Protein AF-A0A2C6AXA8-F1 (afdb_monomer_lite)

Sequence (283 aa):
MDEILEIFKNIYEIKGDNLIFEKYKFSKGTYLLVDAKRGNILEEYTVTTDNNVNTEYLKKLDYYSRTINTNKCLDLPFRKILSNSFLCFYSKKKVIKNNLITKKNIETYKKNTILNYNSFDGDFKKTTDKDICKYIENNYSKYTIDEEVIDDIFFWIEDNINPSIFRRPLKYYDAVLKVFFLIDNMENTIEFFKQEYYKYLCWNILDKKKRDYKKLEDAILEYTFYRYLIIELRQGNYYIYVTKNDIITSSKLEKIFGCKYILITRFNAKFNIEIELIKKMDL

Structure (mmCIF, N/CA/C/O backbone):
data_AF-A0A2C6AXA8-F1
#
_entry.id   AF-A0A2C6AXA8-F1
#
loop_
_atom_site.group_PDB
_atom_site.id
_atom_site.type_symbol
_atom_site.label_atom_id
_atom_site.label_alt_id
_atom_site.label_comp_id
_atom_site.label_asym_id
_atom_site.label_entity_id
_atom_site.label_seq_id
_atom_site.pdbx_PDB_ins_code
_atom_site.Cartn_x
_atom_site.Cartn_y
_atom_site.Cartn_z
_atom_site.occupancy
_atom_site.B_iso_or_equiv
_atom_site.auth_seq_id
_atom_site.auth_comp_id
_atom_site.auth_asym_id
_atom_site.auth_atom_id
_atom_site.pdbx_PDB_model_num
ATOM 1 N N . MET A 1 1 ? 21.899 3.173 -14.309 1.00 79.56 1 MET A N 1
ATOM 2 C CA . MET A 1 1 ? 20.596 3.206 -13.617 1.00 79.56 1 MET A CA 1
ATOM 3 C C . MET A 1 1 ? 19.945 4.566 -13.813 1.00 79.56 1 MET A C 1
ATOM 5 O O . MET A 1 1 ? 18.805 4.603 -14.239 1.00 79.56 1 MET A O 1
ATOM 9 N N . ASP A 1 2 ? 20.692 5.652 -13.622 1.00 84.94 2 ASP A N 1
ATOM 10 C CA . ASP A 1 2 ? 20.218 7.043 -13.725 1.00 84.94 2 ASP A CA 1
ATOM 11 C C . ASP A 1 2 ? 19.428 7.349 -15.005 1.00 84.94 2 ASP A C 1
ATOM 13 O O . ASP A 1 2 ? 18.312 7.842 -14.931 1.00 84.94 2 ASP A O 1
ATOM 17 N N . GLU A 1 3 ? 19.928 6.957 -16.181 1.00 88.75 3 GLU A N 1
ATOM 18 C CA . GLU A 1 3 ? 19.198 7.185 -17.439 1.00 88.75 3 GLU A CA 1
ATOM 19 C C . GLU A 1 3 ? 17.859 6.423 -17.521 1.00 88.75 3 GLU A C 1
ATOM 21 O O . GLU A 1 3 ? 16.894 6.912 -18.099 1.00 88.75 3 GLU A O 1
ATOM 26 N N . ILE A 1 4 ? 17.776 5.232 -16.923 1.00 91.31 4 ILE A N 1
ATOM 27 C CA . ILE A 1 4 ? 16.528 4.456 -16.871 1.00 91.31 4 ILE A CA 1
ATOM 28 C C . ILE A 1 4 ? 15.531 5.137 -15.929 1.00 91.31 4 ILE A C 1
ATOM 30 O O . ILE A 1 4 ? 14.341 5.173 -16.233 1.00 91.31 4 ILE A O 1
ATOM 34 N N . LEU A 1 5 ? 16.013 5.696 -14.812 1.00 90.94 5 LEU A N 1
ATOM 35 C CA . LEU A 1 5 ? 15.181 6.477 -13.897 1.00 90.94 5 LEU A CA 1
ATOM 36 C C . LEU A 1 5 ? 14.678 7.763 -14.552 1.00 90.94 5 LEU A C 1
ATOM 38 O O . LEU A 1 5 ? 13.519 8.095 -14.353 1.00 90.94 5 LEU A O 1
ATOM 42 N N . GLU A 1 6 ? 15.484 8.435 -15.376 1.00 91.88 6 GLU A N 1
ATOM 43 C CA . GLU A 1 6 ? 15.048 9.629 -16.113 1.00 91.88 6 GLU A CA 1
ATOM 44 C C . GLU A 1 6 ? 13.949 9.301 -17.136 1.00 91.88 6 GLU A C 1
ATOM 46 O O . GLU A 1 6 ? 12.937 9.992 -17.227 1.00 91.88 6 GLU A O 1
ATOM 51 N N . ILE A 1 7 ? 14.090 8.191 -17.867 1.00 93.31 7 ILE A N 1
ATOM 52 C CA . ILE A 1 7 ? 13.034 7.712 -18.772 1.00 93.31 7 ILE A CA 1
ATOM 53 C C . ILE A 1 7 ? 11.770 7.369 -17.976 1.00 93.31 7 ILE A C 1
ATOM 55 O O . ILE A 1 7 ? 10.673 7.782 -18.351 1.00 93.31 7 ILE A O 1
ATOM 59 N N . PHE A 1 8 ? 11.909 6.657 -16.854 1.00 94.31 8 PHE A N 1
ATOM 60 C CA . PHE A 1 8 ? 10.778 6.345 -15.983 1.00 94.31 8 PHE A CA 1
ATOM 61 C C . PHE A 1 8 ? 10.113 7.606 -15.424 1.00 94.31 8 PHE A C 1
ATOM 63 O O . PHE A 1 8 ? 8.888 7.660 -15.382 1.00 94.31 8 PHE A O 1
ATOM 70 N N . LYS A 1 9 ? 10.891 8.628 -15.051 1.00 93.81 9 LYS A N 1
ATOM 71 C CA . LYS A 1 9 ? 10.395 9.924 -14.580 1.00 93.81 9 LYS A CA 1
ATOM 72 C C . LYS A 1 9 ? 9.471 10.565 -15.605 1.00 93.81 9 LYS A C 1
ATOM 74 O O . LYS A 1 9 ? 8.335 10.866 -15.264 1.00 93.81 9 LYS A O 1
ATOM 79 N N . ASN A 1 10 ? 9.908 10.666 -16.860 1.00 93.94 10 ASN A N 1
ATOM 80 C CA . ASN A 1 10 ? 9.102 11.239 -17.942 1.00 93.94 10 ASN A CA 1
ATOM 81 C C . ASN A 1 10 ? 7.779 10.479 -18.143 1.00 93.94 10 ASN A C 1
ATOM 83 O O . ASN A 1 10 ? 6.730 11.079 -18.365 1.00 93.94 10 ASN A O 1
ATOM 87 N N . ILE A 1 11 ? 7.804 9.147 -18.032 1.00 93.31 11 ILE A N 1
ATOM 88 C CA . ILE A 1 11 ? 6.591 8.321 -18.129 1.00 93.31 11 ILE A CA 1
ATOM 89 C C . ILE A 1 11 ? 5.686 8.548 -16.908 1.00 93.31 11 ILE A C 1
ATOM 91 O O . ILE A 1 11 ? 4.464 8.652 -17.044 1.00 93.31 11 ILE A O 1
ATOM 95 N N . TYR A 1 12 ? 6.273 8.622 -15.714 1.00 92.81 12 TYR A N 1
ATOM 96 C CA . TYR A 1 12 ? 5.563 8.803 -14.452 1.00 92.81 12 TYR A CA 1
ATOM 97 C C . TYR A 1 12 ? 4.951 10.204 -14.319 1.00 92.81 12 TYR A C 1
ATOM 99 O O . TYR A 1 12 ? 3.857 10.325 -13.783 1.00 92.81 12 TYR A O 1
ATOM 107 N N . GLU A 1 13 ? 5.574 11.249 -14.860 1.00 92.44 13 GLU A N 1
ATOM 108 C CA . GLU A 1 13 ? 4.997 12.602 -14.911 1.00 92.44 13 GLU A CA 1
ATOM 109 C C . GLU A 1 13 ? 3.687 12.648 -15.715 1.00 92.44 13 GLU A C 1
ATOM 111 O O . GLU A 1 13 ? 2.786 13.414 -15.382 1.00 92.44 13 GLU A O 1
ATOM 116 N N . ILE A 1 14 ? 3.550 11.792 -16.734 1.00 92.00 14 ILE A N 1
ATOM 117 C CA . ILE A 1 14 ? 2.349 11.712 -17.577 1.00 92.00 14 ILE A CA 1
ATOM 118 C C . ILE A 1 14 ? 1.299 10.772 -16.971 1.00 92.00 14 ILE A C 1
ATOM 120 O O . ILE A 1 14 ? 0.115 11.098 -16.928 1.00 92.00 14 ILE A O 1
ATOM 124 N N . LYS A 1 15 ? 1.713 9.572 -16.544 1.00 90.62 15 LYS A N 1
ATOM 125 C CA . LYS A 1 15 ? 0.789 8.498 -16.133 1.00 90.62 15 LYS A CA 1
ATOM 126 C C . LYS A 1 15 ? 0.546 8.441 -14.621 1.00 90.62 15 LYS A C 1
ATOM 128 O O . LYS A 1 15 ? -0.458 7.880 -14.185 1.00 90.62 15 LYS A O 1
ATOM 133 N N . GLY A 1 16 ? 1.451 8.987 -13.816 1.00 90.38 16 GLY A N 1
ATOM 134 C CA . GLY A 1 16 ? 1.412 8.937 -12.357 1.00 90.38 16 GLY A CA 1
ATOM 135 C C . GLY A 1 16 ? 1.276 7.517 -11.803 1.00 90.38 16 GLY A C 1
ATOM 136 O O . GLY A 1 16 ? 1.747 6.533 -12.382 1.00 90.38 16 GLY A O 1
ATOM 137 N N . ASP A 1 17 ? 0.558 7.403 -10.687 1.00 88.94 17 ASP A N 1
ATOM 138 C CA . ASP A 1 17 ? 0.287 6.125 -10.024 1.00 88.94 17 ASP A CA 1
ATOM 139 C C . ASP A 1 17 ? -0.603 5.173 -10.856 1.00 88.94 17 ASP A C 1
ATOM 141 O O . ASP A 1 17 ? -0.726 3.995 -10.514 1.00 88.94 17 ASP A O 1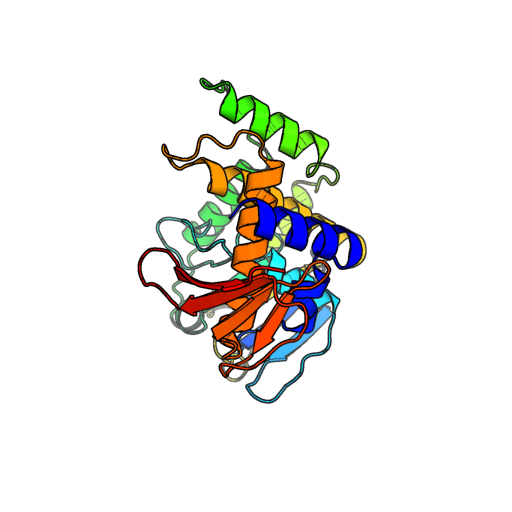
ATOM 145 N N . ASN A 1 18 ? -1.188 5.605 -11.984 1.00 88.25 18 ASN A N 1
ATOM 146 C CA . ASN A 1 18 ? -1.969 4.699 -12.839 1.00 88.25 18 ASN A CA 1
ATOM 147 C C . ASN A 1 18 ? -1.113 3.563 -13.417 1.00 88.25 18 ASN A C 1
ATOM 149 O O . ASN A 1 18 ? -1.615 2.448 -13.557 1.00 88.25 18 ASN A O 1
ATOM 153 N N . LEU A 1 19 ? 0.197 3.787 -13.599 1.00 88.62 19 LEU A N 1
ATOM 154 C CA . LEU A 1 19 ? 1.175 2.733 -13.922 1.00 88.62 19 LEU A CA 1
ATOM 155 C C . LEU A 1 19 ? 1.124 1.546 -12.949 1.00 88.62 19 LEU A C 1
ATOM 157 O O . LEU A 1 19 ? 1.458 0.417 -13.301 1.00 88.62 19 LEU A O 1
ATOM 161 N N . ILE A 1 20 ? 0.724 1.810 -11.708 1.00 87.44 20 ILE A N 1
ATOM 162 C CA . ILE A 1 20 ? 0.603 0.836 -10.629 1.00 87.44 20 ILE A CA 1
ATOM 163 C C . ILE A 1 20 ? -0.833 0.294 -10.579 1.00 87.44 20 ILE A C 1
ATOM 165 O O . ILE A 1 20 ? -1.032 -0.917 -10.445 1.00 87.44 20 ILE A O 1
ATOM 169 N N . PHE A 1 21 ? -1.843 1.164 -10.692 1.00 87.00 21 PHE A N 1
ATOM 170 C CA . PHE A 1 21 ? -3.253 0.804 -10.493 1.00 87.00 21 PHE A CA 1
ATOM 171 C C . PHE A 1 21 ? -3.884 -0.009 -11.629 1.00 87.00 21 PHE A C 1
ATOM 173 O O . PHE A 1 21 ? -4.735 -0.868 -11.359 1.00 87.00 21 PHE A O 1
ATOM 180 N N . GLU A 1 22 ? -3.453 0.194 -12.875 1.00 84.31 22 GLU A N 1
ATOM 181 C CA . GLU A 1 22 ? -3.926 -0.579 -14.036 1.00 84.31 22 GLU A CA 1
ATOM 182 C C . GLU A 1 22 ? -3.694 -2.080 -13.838 1.00 84.31 22 GLU A C 1
ATOM 184 O O . GLU A 1 22 ? -4.554 -2.915 -14.117 1.00 84.31 22 GLU A O 1
ATOM 189 N N . LYS A 1 23 ? -2.539 -2.415 -13.264 1.00 83.06 23 LYS A N 1
ATOM 190 C CA . LYS A 1 23 ? -2.048 -3.782 -13.069 1.00 83.06 23 LYS A CA 1
ATOM 191 C C . LYS A 1 23 ? -2.254 -4.306 -11.646 1.00 83.06 23 LYS A C 1
ATOM 193 O O . LYS A 1 23 ? -1.800 -5.404 -11.302 1.00 83.06 23 LYS A O 1
ATOM 198 N N . TYR A 1 24 ? -2.939 -3.534 -10.807 1.00 84.19 24 TYR A N 1
ATOM 199 C CA . TYR A 1 24 ? -3.108 -3.842 -9.399 1.00 84.19 24 TYR A CA 1
ATOM 200 C C . TYR A 1 24 ? -4.033 -5.035 -9.164 1.00 84.19 24 TYR A C 1
ATOM 202 O O . TYR A 1 24 ? -5.147 -5.094 -9.683 1.00 84.19 24 TYR A O 1
ATOM 210 N N . LYS A 1 25 ? -3.588 -5.955 -8.303 1.00 83.12 25 LYS A N 1
ATOM 211 C CA . LYS A 1 25 ? -4.379 -7.097 -7.838 1.00 83.12 25 LYS A CA 1
ATOM 212 C C . LYS A 1 25 ? -4.529 -7.064 -6.321 1.00 83.12 25 LYS A C 1
ATOM 214 O O . LYS A 1 25 ? -3.549 -6.920 -5.576 1.00 83.12 25 LYS A O 1
ATOM 219 N N . PHE A 1 26 ? -5.767 -7.226 -5.873 1.00 85.12 26 PHE A N 1
ATOM 220 C CA . PHE A 1 26 ? -6.104 -7.344 -4.463 1.00 85.12 26 PHE A CA 1
ATOM 221 C C . PHE A 1 26 ? -5.633 -8.680 -3.885 1.00 85.12 26 PHE A C 1
ATOM 223 O O . PHE A 1 26 ? -5.543 -9.695 -4.576 1.00 85.12 26 PHE A O 1
ATOM 230 N N . SER A 1 27 ? -5.360 -8.686 -2.582 1.00 83.62 27 SER A N 1
ATOM 231 C CA . SER A 1 27 ? -5.251 -9.938 -1.830 1.00 83.62 27 SER A CA 1
ATOM 232 C C . SER A 1 27 ? -6.647 -10.516 -1.612 1.00 83.62 27 SER A C 1
ATOM 234 O O . SER A 1 27 ? -7.569 -9.754 -1.327 1.00 83.62 27 SER A O 1
ATOM 236 N N . LYS A 1 28 ? -6.800 -11.843 -1.650 1.00 85.38 28 LYS A N 1
ATOM 237 C CA . LYS A 1 28 ? -8.068 -12.482 -1.267 1.00 85.38 28 LYS A CA 1
ATOM 238 C C . LYS A 1 28 ? -8.478 -12.086 0.148 1.00 85.38 28 LYS A C 1
ATOM 240 O O . LYS A 1 28 ? -7.626 -12.061 1.039 1.00 85.38 28 LYS A O 1
ATOM 245 N N . GLY A 1 29 ? -9.759 -11.824 0.375 1.00 86.69 29 GLY A N 1
ATOM 246 C CA . GLY A 1 29 ? -10.260 -11.458 1.695 1.00 86.69 29 GLY A CA 1
ATOM 247 C C . GLY A 1 29 ? -11.465 -10.533 1.674 1.00 86.69 29 GLY A C 1
ATOM 248 O O . GLY A 1 29 ? -12.049 -10.269 0.627 1.00 86.69 29 GLY A O 1
ATOM 249 N N . THR A 1 30 ? -11.808 -10.050 2.861 1.00 87.44 30 THR A N 1
ATOM 250 C CA . THR A 1 30 ? -12.915 -9.122 3.097 1.00 87.44 30 THR A CA 1
ATOM 251 C C . THR A 1 30 ? -12.379 -7.704 3.171 1.00 87.44 30 THR A C 1
ATOM 253 O O . THR A 1 30 ? -11.408 -7.453 3.890 1.00 87.44 30 THR A O 1
ATOM 256 N N . TYR A 1 31 ? -13.019 -6.791 2.454 1.00 90.69 31 TYR A N 1
ATOM 257 C CA . TYR A 1 31 ? -12.704 -5.370 2.445 1.00 90.69 31 TYR A CA 1
ATOM 258 C C . TYR A 1 31 ? -13.963 -4.612 2.851 1.00 90.69 31 TYR A C 1
ATOM 260 O O . TYR A 1 31 ? -15.013 -4.809 2.246 1.00 90.69 31 TYR A O 1
ATOM 268 N N . LEU A 1 32 ? -13.862 -3.782 3.882 1.00 91.44 32 LEU A N 1
ATOM 269 C CA . LEU A 1 32 ? -14.956 -2.966 4.395 1.00 91.44 32 LEU A CA 1
ATOM 270 C C . LEU A 1 32 ? -14.626 -1.493 4.183 1.00 91.44 32 LEU A C 1
ATOM 272 O O . LEU A 1 32 ? -13.489 -1.085 4.422 1.00 91.44 32 LEU A O 1
ATOM 276 N N . LEU A 1 33 ? -15.623 -0.711 3.785 1.00 94.62 33 LEU A N 1
ATOM 277 C CA . LEU A 1 33 ? -15.597 0.744 3.875 1.00 94.62 33 LEU A CA 1
ATOM 278 C C . LEU A 1 33 ? -16.525 1.160 5.013 1.00 94.62 33 LEU A C 1
ATOM 280 O O . LEU A 1 33 ? -17.685 0.750 5.043 1.00 94.62 33 LEU A O 1
ATOM 284 N N . VAL A 1 34 ? -16.017 1.948 5.950 1.00 94.88 34 VAL A N 1
ATOM 285 C CA . VAL A 1 34 ? -16.722 2.372 7.163 1.00 94.88 34 VAL A CA 1
ATOM 286 C C . VAL A 1 34 ? -16.721 3.890 7.220 1.00 94.88 34 VAL A C 1
ATOM 288 O O . VAL A 1 34 ? -15.699 4.510 6.949 1.00 94.88 34 VAL A O 1
ATOM 291 N N . ASP A 1 35 ? -17.850 4.492 7.571 1.00 95.31 35 ASP A N 1
ATOM 292 C CA . ASP A 1 35 ? -17.905 5.916 7.901 1.00 95.31 35 ASP A CA 1
ATOM 293 C C . ASP A 1 35 ? -17.114 6.163 9.194 1.00 95.31 35 ASP A C 1
ATOM 295 O O . ASP A 1 35 ? -17.448 5.591 10.233 1.00 95.31 35 ASP A O 1
ATOM 299 N N . ALA A 1 36 ? -16.059 6.982 9.140 1.00 93.50 36 ALA A N 1
ATOM 300 C CA . ALA A 1 36 ? -15.183 7.205 10.288 1.00 93.50 36 ALA A CA 1
ATOM 301 C C . ALA A 1 36 ? -15.902 7.845 11.486 1.00 93.50 36 ALA A C 1
ATOM 303 O O . ALA A 1 36 ? -15.558 7.533 12.618 1.00 93.50 36 ALA A O 1
ATOM 304 N N . LYS A 1 37 ? -16.899 8.707 11.236 1.00 90.00 37 LYS A N 1
ATOM 305 C CA . LYS A 1 37 ? -17.611 9.484 12.266 1.00 90.00 37 LYS A CA 1
ATOM 306 C C . LYS A 1 37 ? -18.820 8.730 12.818 1.00 90.00 37 LYS A C 1
ATOM 308 O O . LYS A 1 37 ? -19.194 8.879 13.973 1.00 90.00 37 LYS A O 1
ATOM 313 N N . ARG A 1 38 ? -19.492 7.943 11.974 1.00 90.19 38 ARG A N 1
ATOM 314 C CA . ARG A 1 38 ? -20.743 7.249 12.334 1.00 90.19 38 ARG A CA 1
ATOM 315 C C . ARG A 1 38 ? -20.554 5.767 12.637 1.00 90.19 38 ARG A C 1
ATOM 317 O O . ARG A 1 38 ? -21.443 5.145 13.214 1.00 90.19 38 ARG A O 1
ATOM 324 N N . GLY A 1 39 ? -19.444 5.174 12.203 1.00 89.06 39 GLY A N 1
ATOM 325 C CA . GLY A 1 39 ? -19.126 3.764 12.419 1.00 89.06 39 GLY A CA 1
ATOM 326 C C . GLY A 1 39 ? -19.979 2.774 11.617 1.00 89.06 39 GLY A C 1
ATOM 327 O O . GLY A 1 39 ? -19.836 1.560 11.781 1.00 89.06 39 GLY A O 1
ATOM 328 N N . ASN A 1 40 ? -20.871 3.233 10.735 1.00 91.25 40 ASN A N 1
ATOM 329 C CA . ASN A 1 40 ? -21.641 2.333 9.883 1.00 91.25 40 ASN A CA 1
ATOM 330 C C . ASN A 1 40 ? -20.783 1.812 8.722 1.00 91.25 40 ASN A C 1
ATOM 332 O O . ASN A 1 40 ? -20.042 2.555 8.079 1.00 91.25 40 ASN A O 1
ATOM 336 N N . ILE A 1 41 ? -20.920 0.519 8.427 1.00 91.62 41 ILE A N 1
ATOM 337 C CA . ILE A 1 41 ? -20.326 -0.088 7.233 1.00 91.62 41 ILE A CA 1
ATOM 338 C C . ILE A 1 41 ? -21.112 0.421 6.024 1.00 91.62 41 ILE A C 1
ATOM 340 O O . ILE A 1 41 ? -22.310 0.166 5.908 1.00 91.62 41 ILE A O 1
ATOM 344 N N . LEU A 1 42 ? -20.431 1.151 5.150 1.00 92.88 42 LEU A N 1
ATOM 345 C CA . LEU A 1 42 ? -20.975 1.703 3.914 1.00 92.88 42 LEU A CA 1
ATOM 346 C C . LEU A 1 42 ? -20.957 0.658 2.800 1.00 92.88 42 LEU A C 1
ATOM 348 O O . LEU A 1 42 ? -21.929 0.513 2.067 1.00 92.88 42 LEU A O 1
ATOM 352 N N . GLU A 1 43 ? -19.856 -0.089 2.694 1.00 91.69 43 GLU A N 1
ATOM 353 C CA . GLU A 1 43 ? -19.653 -1.071 1.630 1.00 91.69 43 GLU A CA 1
ATOM 354 C C . GLU A 1 43 ? -18.863 -2.285 2.127 1.00 91.69 43 GLU A C 1
ATOM 356 O O . GLU A 1 43 ? -18.023 -2.188 3.026 1.00 91.69 43 GLU A O 1
ATOM 361 N N . GLU A 1 44 ? -19.110 -3.436 1.503 1.00 88.31 44 GLU A N 1
ATOM 362 C CA . GLU A 1 44 ? -18.430 -4.696 1.791 1.00 88.31 44 GLU A CA 1
ATOM 363 C C . GLU A 1 44 ? -18.104 -5.440 0.495 1.00 88.31 44 GLU A C 1
ATOM 365 O O . GLU A 1 44 ? -18.977 -5.715 -0.327 1.00 88.31 44 GLU A O 1
ATOM 370 N N . TYR A 1 45 ? -16.835 -5.817 0.345 1.00 86.81 45 TYR A N 1
ATOM 371 C CA . TYR A 1 45 ? -16.332 -6.575 -0.792 1.00 86.81 45 TYR A CA 1
ATOM 372 C C . TYR A 1 45 ? -15.692 -7.875 -0.329 1.00 86.81 45 TYR A C 1
ATOM 374 O O . TYR A 1 45 ? -14.853 -7.896 0.575 1.00 86.81 45 TYR A O 1
ATOM 382 N N . THR A 1 46 ? -16.027 -8.959 -1.023 1.00 84.88 46 THR A N 1
ATOM 383 C CA . THR A 1 46 ? -15.307 -10.230 -0.917 1.00 84.88 46 THR A CA 1
ATOM 384 C C . THR A 1 46 ? -14.462 -10.425 -2.171 1.00 84.88 46 THR A C 1
ATOM 386 O O . THR A 1 46 ? -14.976 -10.647 -3.270 1.00 84.88 46 THR A O 1
ATOM 389 N N . VAL A 1 47 ? -13.143 -10.322 -2.010 1.00 83.88 47 VAL A N 1
ATOM 390 C CA . VAL A 1 47 ? -12.172 -10.571 -3.078 1.00 83.88 47 VAL A CA 1
ATOM 391 C C . VAL A 1 47 ? -11.822 -12.056 -3.085 1.00 83.88 47 VAL A C 1
ATOM 393 O O . VAL A 1 47 ? -11.177 -12.556 -2.158 1.00 83.88 47 VAL A O 1
ATOM 396 N N . THR A 1 48 ? -12.193 -12.740 -4.163 1.00 80.81 48 THR A N 1
ATOM 397 C CA . THR A 1 48 ? -11.818 -14.130 -4.462 1.00 80.81 48 THR A CA 1
ATOM 398 C C . THR A 1 48 ? -10.735 -14.168 -5.550 1.00 80.81 48 THR A C 1
ATOM 400 O O . THR A 1 48 ? -10.254 -13.130 -5.998 1.00 80.81 48 THR A O 1
ATOM 403 N N . THR A 1 49 ? -10.301 -15.362 -5.970 1.00 65.19 49 THR A N 1
ATOM 404 C CA . THR A 1 49 ? -9.368 -15.545 -7.108 1.00 65.19 49 THR A CA 1
ATOM 405 C C . THR A 1 49 ? -9.899 -14.976 -8.419 1.00 65.19 49 THR A C 1
ATOM 407 O O . THR A 1 49 ? -9.103 -14.558 -9.254 1.00 65.19 49 THR A O 1
ATOM 410 N N . ASP A 1 50 ? -11.221 -14.979 -8.569 1.00 59.06 50 ASP A N 1
ATOM 411 C CA . ASP A 1 50 ? -11.913 -14.814 -9.848 1.00 59.06 50 ASP A CA 1
ATOM 412 C C . ASP A 1 50 ? -12.606 -13.444 -9.952 1.00 59.06 50 ASP A C 1
ATOM 414 O O . ASP A 1 50 ? -13.037 -13.032 -11.027 1.00 59.06 50 ASP A O 1
ATOM 418 N N . ASN A 1 51 ? -12.674 -12.702 -8.840 1.00 58.16 51 ASN A N 1
ATOM 419 C CA . ASN A 1 51 ? -13.327 -11.401 -8.783 1.00 58.16 51 ASN A CA 1
ATOM 420 C C . ASN A 1 51 ? -12.377 -10.272 -9.199 1.00 58.16 51 ASN A C 1
ATOM 422 O O . ASN A 1 51 ? -11.503 -9.848 -8.438 1.00 58.16 51 ASN A O 1
ATOM 426 N N . ASN A 1 52 ? -12.642 -9.696 -10.371 1.00 59.12 52 ASN A N 1
ATOM 427 C CA . ASN A 1 52 ? -12.212 -8.343 -10.708 1.00 59.12 52 ASN A CA 1
ATOM 428 C C . ASN A 1 52 ? -13.068 -7.344 -9.919 1.00 59.12 52 ASN A C 1
ATOM 430 O O . ASN A 1 52 ? -14.051 -6.814 -10.431 1.00 59.12 52 ASN A O 1
ATOM 434 N N . VAL A 1 53 ? -12.710 -7.087 -8.659 1.00 65.94 53 VAL A N 1
ATOM 435 C CA . VAL A 1 53 ? -13.259 -5.934 -7.935 1.00 65.94 53 VAL A CA 1
ATOM 436 C C . VAL A 1 53 ? -12.755 -4.677 -8.644 1.00 65.94 53 VAL A C 1
ATOM 438 O O . VAL A 1 53 ? -11.598 -4.285 -8.497 1.00 65.94 53 VAL A O 1
ATOM 441 N N . ASN A 1 54 ? -13.599 -4.100 -9.499 1.00 62.69 54 ASN A N 1
ATOM 442 C CA . ASN A 1 54 ? -13.262 -2.934 -10.307 1.00 62.69 54 ASN A CA 1
ATOM 443 C C . ASN A 1 54 ? -13.726 -1.640 -9.634 1.00 62.69 54 ASN A C 1
ATOM 445 O O . ASN A 1 54 ? -14.525 -0.887 -10.182 1.00 62.69 54 ASN A O 1
ATOM 449 N N . THR A 1 55 ? -13.241 -1.401 -8.421 1.00 77.62 55 THR A N 1
ATOM 450 C CA . THR A 1 55 ? -13.431 -0.133 -7.719 1.00 77.62 55 THR A CA 1
ATOM 451 C C . THR A 1 55 ? -12.094 0.593 -7.676 1.00 77.62 55 THR A C 1
ATOM 453 O O . THR A 1 55 ? -11.173 0.230 -6.941 1.00 77.62 55 THR A O 1
ATOM 456 N N . GLU A 1 56 ? -11.957 1.604 -8.536 1.00 86.88 56 GLU A N 1
ATOM 457 C CA . GLU A 1 56 ? -10.718 2.370 -8.701 1.00 86.88 56 GLU A CA 1
ATOM 458 C C . GLU A 1 56 ? -10.249 2.977 -7.372 1.00 86.88 56 GLU A C 1
ATOM 460 O O . GLU A 1 56 ? -9.079 2.845 -7.010 1.00 86.88 56 GLU A O 1
ATOM 465 N N . TYR A 1 57 ? -11.168 3.561 -6.596 1.00 90.62 57 TYR A N 1
ATOM 466 C CA . TYR A 1 57 ? -10.845 4.105 -5.277 1.00 90.62 57 TYR A CA 1
ATOM 467 C C . TYR A 1 57 ? -10.322 3.017 -4.330 1.00 90.62 57 TYR A C 1
ATOM 469 O O . TYR A 1 57 ? -9.319 3.232 -3.659 1.00 90.62 57 TYR A O 1
ATOM 477 N N . LEU A 1 58 ? -10.913 1.816 -4.322 1.00 90.88 58 LEU A N 1
ATOM 478 C CA . LEU A 1 58 ? -10.487 0.731 -3.436 1.00 90.88 58 LEU A CA 1
ATOM 479 C C . LEU A 1 58 ? -9.055 0.280 -3.749 1.00 90.88 58 LEU A C 1
ATOM 481 O O . LEU A 1 58 ? -8.308 -0.055 -2.832 1.00 90.88 58 LEU A O 1
ATOM 485 N N . LYS A 1 59 ? -8.641 0.308 -5.027 1.00 90.38 59 LYS A N 1
ATOM 486 C CA . LYS A 1 59 ? -7.246 0.035 -5.418 1.00 90.38 59 LYS A CA 1
ATOM 487 C C . LYS A 1 59 ? -6.299 1.069 -4.815 1.00 90.38 59 LYS A C 1
ATOM 489 O O . LYS A 1 59 ? -5.251 0.687 -4.296 1.00 90.38 59 LYS A O 1
ATOM 494 N N . LYS A 1 60 ? -6.680 2.351 -4.854 1.00 92.56 60 LYS A N 1
ATOM 495 C CA . LYS A 1 60 ? -5.909 3.459 -4.268 1.00 92.56 60 LYS A CA 1
ATOM 496 C C . LYS A 1 60 ? -5.798 3.295 -2.750 1.00 92.56 60 LYS A C 1
ATOM 498 O O . LYS A 1 60 ? -4.682 3.227 -2.236 1.00 92.56 60 LYS A O 1
ATOM 503 N N . LEU A 1 61 ? -6.926 3.113 -2.056 1.00 93.25 61 LEU A N 1
ATOM 504 C CA . LEU A 1 61 ? -6.962 2.884 -0.605 1.00 93.25 61 LEU A CA 1
ATOM 505 C C . LEU A 1 61 ? -6.105 1.673 -0.204 1.00 93.25 61 LEU A C 1
ATOM 507 O O . LEU A 1 61 ? -5.272 1.763 0.696 1.00 93.25 61 LEU A O 1
ATOM 511 N N . ASP A 1 62 ? -6.252 0.544 -0.905 1.00 91.06 62 ASP A N 1
ATOM 512 C CA . ASP A 1 62 ? -5.502 -0.676 -0.599 1.00 91.06 62 ASP A CA 1
ATOM 513 C C . ASP A 1 62 ? -4.006 -0.571 -0.904 1.00 91.06 62 ASP A C 1
ATOM 515 O O . ASP A 1 62 ? -3.199 -1.253 -0.272 1.00 91.06 62 ASP A O 1
ATOM 519 N N . TYR A 1 63 ? -3.620 0.220 -1.904 1.00 88.94 63 TYR A N 1
ATOM 520 C CA . TYR A 1 63 ? -2.218 0.411 -2.252 1.00 88.94 63 TYR A CA 1
ATOM 521 C C . TYR A 1 63 ? -1.512 1.297 -1.225 1.00 88.94 63 TYR A C 1
ATOM 523 O O . TYR A 1 63 ? -0.448 0.911 -0.731 1.00 88.94 63 TYR A O 1
ATOM 531 N N . TYR A 1 64 ? -2.111 2.442 -0.890 1.00 89.50 64 TYR A N 1
ATOM 532 C CA . TYR A 1 64 ? -1.525 3.424 0.022 1.00 89.50 64 TYR A CA 1
ATOM 533 C C . TYR A 1 64 ? -1.545 2.963 1.490 1.00 89.50 64 TYR A C 1
ATOM 535 O O . TYR A 1 64 ? -0.663 3.342 2.256 1.00 89.50 64 TYR A O 1
ATOM 543 N N . SER A 1 65 ? -2.466 2.072 1.880 1.00 88.25 65 SER A N 1
ATOM 544 C CA . SER A 1 65 ? -2.535 1.512 3.243 1.00 88.25 65 SER A CA 1
ATOM 545 C C . SER A 1 65 ? -1.517 0.407 3.556 1.00 88.25 65 SER A C 1
ATOM 547 O O . SER A 1 65 ? -1.440 -0.095 4.686 1.00 88.25 65 SER A O 1
ATOM 549 N N . ARG A 1 66 ? -0.764 -0.058 2.551 1.00 80.06 66 ARG A N 1
ATOM 550 C CA . ARG A 1 66 ? 0.172 -1.175 2.718 1.00 80.06 66 ARG A CA 1
ATOM 551 C C . ARG A 1 66 ? 1.445 -0.719 3.410 1.00 80.06 66 ARG A C 1
ATOM 553 O O . ARG A 1 66 ? 2.118 0.206 2.962 1.00 80.06 66 ARG A O 1
ATOM 560 N N . THR A 1 67 ? 1.874 -1.500 4.401 1.00 70.06 67 THR A N 1
ATOM 561 C CA . THR A 1 67 ? 3.231 -1.396 4.943 1.00 70.06 67 THR A CA 1
ATOM 562 C C . THR A 1 67 ? 4.264 -1.541 3.833 1.00 70.06 67 THR A C 1
ATOM 564 O O . THR A 1 67 ? 4.231 -2.498 3.050 1.00 70.06 67 THR A O 1
ATOM 567 N N . ILE A 1 68 ? 5.221 -0.624 3.810 1.00 67.06 68 ILE A N 1
ATOM 568 C CA . ILE A 1 68 ? 6.400 -0.718 2.959 1.00 67.06 68 ILE A CA 1
ATOM 569 C C . ILE A 1 68 ? 7.229 -1.926 3.414 1.00 67.06 68 ILE A C 1
ATOM 571 O O . ILE A 1 68 ? 7.344 -2.205 4.607 1.00 67.06 68 ILE A O 1
ATOM 575 N N . ASN A 1 69 ? 7.819 -2.663 2.467 1.00 55.69 69 ASN A N 1
ATOM 576 C CA . ASN A 1 69 ? 8.587 -3.884 2.756 1.00 55.69 69 ASN A CA 1
ATOM 577 C C . ASN A 1 69 ? 9.808 -3.653 3.676 1.00 55.69 69 ASN A C 1
ATOM 579 O O . ASN A 1 69 ? 10.443 -4.610 4.120 1.00 55.69 69 ASN A O 1
ATOM 583 N N . THR A 1 70 ? 10.166 -2.402 3.959 1.00 47.72 70 THR A N 1
ATOM 584 C CA . THR A 1 70 ? 11.204 -2.030 4.915 1.00 47.72 70 THR A CA 1
ATOM 585 C C . THR A 1 70 ? 10.558 -1.695 6.256 1.00 47.72 70 THR A C 1
ATOM 587 O O . THR A 1 70 ? 10.112 -0.584 6.471 1.00 47.72 70 THR A O 1
ATOM 590 N N . ASN A 1 71 ? 10.524 -2.684 7.151 1.00 46.56 71 ASN A N 1
ATOM 591 C CA . ASN A 1 71 ? 10.446 -2.519 8.604 1.00 46.56 71 ASN A CA 1
ATOM 592 C C . ASN A 1 71 ? 9.406 -1.521 9.164 1.00 46.56 71 ASN A C 1
ATOM 594 O O . ASN A 1 71 ? 9.753 -0.429 9.592 1.00 46.56 71 ASN A O 1
ATOM 598 N N . LYS A 1 72 ? 8.203 -2.050 9.429 1.00 55.47 72 LYS A N 1
ATOM 599 C CA . LYS A 1 72 ? 7.603 -2.265 10.770 1.0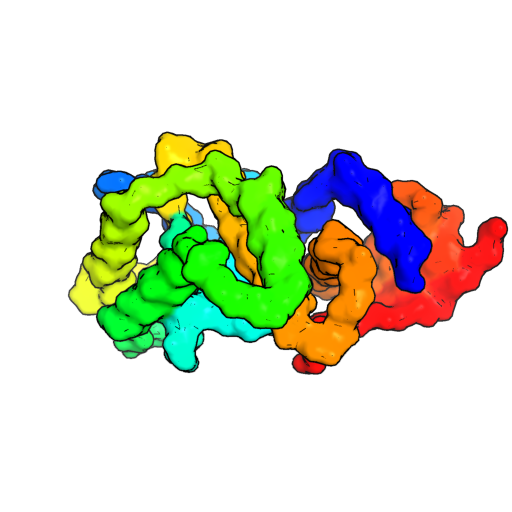0 55.47 72 LYS A CA 1
ATOM 600 C C . LYS A 1 72 ? 6.110 -1.932 10.718 1.00 55.47 72 LYS A C 1
ATOM 602 O O . LYS A 1 72 ? 5.728 -0.783 10.537 1.00 55.47 72 LYS A O 1
ATOM 607 N N . CYS A 1 73 ? 5.279 -2.955 10.913 1.00 58.34 73 CYS A N 1
ATOM 608 C CA . CYS A 1 73 ? 3.889 -2.777 11.327 1.00 58.34 73 CYS A CA 1
ATOM 609 C C . CYS A 1 73 ? 3.832 -1.763 12.469 1.00 58.34 73 CYS A C 1
ATOM 611 O O . CYS A 1 73 ? 4.679 -1.818 13.360 1.00 58.34 73 CYS A O 1
ATOM 613 N N . LEU A 1 74 ? 2.856 -0.865 12.467 1.00 70.81 74 LEU A N 1
ATOM 614 C CA . LEU A 1 74 ? 2.774 0.152 13.513 1.00 70.81 74 LEU A CA 1
ATOM 615 C C . LEU A 1 74 ? 2.426 -0.449 14.890 1.00 70.81 74 LEU A C 1
ATOM 617 O O . LEU A 1 74 ? 2.592 0.213 15.902 1.00 70.81 74 LEU A O 1
ATOM 621 N N . ASP A 1 75 ? 2.059 -1.729 14.978 1.00 73.00 75 ASP A N 1
ATOM 622 C CA . ASP A 1 75 ? 1.835 -2.458 16.233 1.00 73.00 75 ASP A CA 1
ATOM 623 C C . ASP A 1 75 ? 3.062 -3.271 16.708 1.00 73.00 75 ASP A C 1
ATOM 625 O O . ASP A 1 75 ? 2.955 -4.409 17.173 1.00 73.00 75 ASP A O 1
ATOM 629 N N . LEU A 1 76 ? 4.278 -2.740 16.571 1.00 69.81 76 LEU A N 1
ATOM 630 C CA . LEU A 1 76 ? 5.467 -3.445 17.056 1.00 69.81 76 LEU A CA 1
ATOM 631 C C . LEU A 1 76 ? 5.478 -3.674 18.577 1.00 69.81 76 LEU A C 1
ATOM 633 O O . LEU A 1 76 ? 5.038 -2.815 19.331 1.00 69.81 76 LEU A O 1
ATOM 637 N N . PRO A 1 77 ? 6.097 -4.775 19.048 1.00 74.75 77 PRO A N 1
ATOM 638 C CA . PRO A 1 77 ? 6.766 -5.830 18.275 1.00 74.75 77 PRO A CA 1
ATOM 639 C C . PRO A 1 77 ? 5.807 -6.908 17.734 1.00 74.75 77 PRO A C 1
ATOM 641 O O . PRO A 1 77 ? 6.263 -7.894 17.157 1.00 74.75 77 PRO A O 1
ATOM 644 N N . PHE A 1 78 ? 4.496 -6.741 17.911 1.00 78.38 78 PHE A N 1
ATOM 645 C CA . PHE A 1 78 ? 3.498 -7.799 17.761 1.00 78.38 78 PHE A CA 1
ATOM 646 C C . PHE A 1 78 ? 3.204 -8.192 16.308 1.00 78.38 78 PHE A C 1
ATOM 648 O O . PHE A 1 78 ? 2.993 -9.382 16.040 1.00 78.38 78 PHE A O 1
ATOM 655 N N . ARG A 1 79 ? 3.240 -7.226 15.376 1.00 81.31 79 ARG A N 1
ATOM 656 C CA . ARG A 1 79 ? 3.099 -7.436 13.918 1.00 81.31 79 ARG A CA 1
ATOM 657 C C . ARG A 1 79 ? 1.805 -8.169 13.537 1.00 81.31 79 ARG A C 1
ATOM 659 O O . ARG A 1 79 ? 1.808 -9.094 12.718 1.00 81.31 79 ARG A O 1
ATOM 666 N N . LYS A 1 80 ? 0.706 -7.807 14.192 1.00 85.62 80 LYS A N 1
ATOM 667 C CA . LYS A 1 80 ? -0.649 -8.341 13.998 1.00 85.62 80 LYS A CA 1
ATOM 668 C C . LYS A 1 80 ? -1.495 -7.418 13.128 1.00 85.62 80 LYS A C 1
ATOM 670 O O . LYS A 1 80 ? -2.304 -7.930 12.352 1.00 85.62 80 LYS A O 1
ATOM 675 N N . ILE A 1 81 ? -1.277 -6.109 13.221 1.00 87.44 81 ILE A N 1
ATOM 676 C CA . ILE A 1 81 ? -1.933 -5.071 12.421 1.00 87.44 81 ILE A CA 1
ATOM 677 C C . ILE A 1 81 ? -0.964 -4.626 11.323 1.00 87.44 81 ILE A C 1
ATOM 679 O O . ILE A 1 81 ? 0.100 -4.079 11.580 1.00 87.44 81 ILE A O 1
ATOM 683 N N . LEU A 1 82 ? -1.303 -4.921 10.073 1.00 85.00 82 LEU A N 1
ATOM 684 C CA . LEU A 1 82 ? -0.422 -4.824 8.906 1.00 85.00 82 LEU A CA 1
ATOM 685 C C . LEU A 1 82 ? -0.654 -3.544 8.082 1.00 85.00 82 LEU A C 1
ATOM 687 O O . LEU A 1 82 ? -0.319 -3.511 6.897 1.00 85.00 82 LEU A O 1
ATOM 691 N N . SER A 1 83 ? -1.229 -2.519 8.707 1.00 83.81 83 SER A N 1
ATOM 692 C CA . SER A 1 83 ? -1.467 -1.193 8.129 1.00 83.81 83 SER A CA 1
ATOM 693 C C . SER A 1 83 ? -0.382 -0.197 8.539 1.00 83.81 83 SER A C 1
ATOM 695 O O . SER A 1 83 ? 0.235 -0.339 9.599 1.00 83.81 83 SER A O 1
ATOM 697 N N . ASN A 1 84 ? -0.174 0.826 7.711 1.00 78.12 84 ASN A N 1
ATOM 698 C CA . ASN A 1 84 ? 0.683 1.986 7.997 1.00 78.12 84 ASN A CA 1
ATOM 699 C C . ASN A 1 84 ? -0.096 3.307 8.176 1.00 78.12 84 ASN A C 1
ATOM 701 O O . ASN A 1 84 ? 0.538 4.342 8.333 1.00 78.12 84 ASN A O 1
ATOM 705 N N . SER A 1 85 ? -1.429 3.283 8.127 1.00 84.06 85 SER A N 1
ATOM 706 C CA . SER A 1 85 ? -2.296 4.462 8.236 1.00 84.06 85 SER A CA 1
ATOM 707 C C . SER A 1 85 ? -3.470 4.147 9.151 1.00 84.06 85 SER A C 1
ATOM 709 O O . SER A 1 85 ? -4.099 3.104 8.974 1.00 84.06 85 SER A O 1
ATOM 711 N N . PHE A 1 86 ? -3.806 5.053 10.074 1.00 85.44 86 PHE A N 1
ATOM 712 C CA . PHE A 1 86 ? -4.921 4.876 11.013 1.00 85.44 86 PHE A CA 1
ATOM 713 C C . PHE A 1 86 ? -6.263 4.739 10.294 1.00 85.44 86 PHE A C 1
ATOM 715 O O . PHE A 1 86 ? -7.143 4.046 10.790 1.00 85.44 86 PHE A O 1
ATOM 722 N N . LEU A 1 87 ? -6.382 5.288 9.081 1.00 90.81 87 LEU A N 1
ATOM 723 C CA . LEU A 1 87 ? -7.557 5.117 8.227 1.00 90.81 87 LEU A CA 1
ATOM 724 C C . LEU A 1 87 ? -7.731 3.696 7.702 1.00 90.81 87 LEU A C 1
ATOM 726 O O . LEU A 1 87 ? -8.730 3.404 7.049 1.00 90.81 87 LEU A O 1
ATOM 730 N N . CYS A 1 88 ? -6.784 2.796 7.956 1.00 92.44 88 CYS A N 1
ATOM 731 C CA . CYS A 1 88 ? -6.921 1.403 7.595 1.00 92.44 88 CYS A CA 1
ATOM 732 C C . CYS A 1 88 ? -6.606 0.475 8.758 1.00 92.44 88 CYS A C 1
ATOM 734 O O . CYS A 1 88 ? -5.529 0.513 9.345 1.00 92.44 88 CYS A O 1
ATOM 736 N N . PHE A 1 89 ? -7.481 -0.493 8.988 1.00 91.88 89 PHE A N 1
ATOM 737 C CA . PHE A 1 89 ? -7.142 -1.689 9.739 1.00 91.88 89 PHE A CA 1
ATOM 738 C C . PHE A 1 89 ? -6.931 -2.861 8.776 1.00 91.88 89 PHE A C 1
ATOM 740 O O . PHE A 1 89 ? -7.798 -3.169 7.967 1.00 91.88 89 PHE A O 1
ATOM 747 N N . TYR A 1 90 ? -5.804 -3.563 8.884 1.00 90.50 90 TYR A N 1
ATOM 748 C CA . TYR A 1 90 ? -5.513 -4.759 8.096 1.00 90.50 90 TYR A CA 1
ATOM 749 C C . TYR A 1 90 ? -4.959 -5.852 9.005 1.00 90.50 90 TYR A C 1
ATOM 751 O O . TYR A 1 90 ? -3.926 -5.680 9.648 1.00 90.50 90 TYR A O 1
ATOM 759 N N . SER A 1 91 ? -5.590 -7.027 9.015 1.00 88.94 91 SER A N 1
ATOM 760 C CA . SER A 1 91 ? -4.996 -8.217 9.623 1.00 88.94 91 SER A CA 1
ATOM 761 C C . SER A 1 91 ? -5.306 -9.502 8.855 1.00 88.94 91 SER A C 1
ATOM 763 O O . SER A 1 91 ? -6.227 -9.592 8.042 1.00 88.94 91 SER A O 1
ATOM 765 N N . LYS A 1 92 ? -4.502 -10.540 9.105 1.00 87.12 92 LYS A N 1
ATOM 766 C CA . LYS A 1 92 ? -4.724 -11.878 8.543 1.00 87.12 92 LYS A CA 1
ATOM 767 C C . LYS A 1 92 ? -5.855 -12.565 9.304 1.00 87.12 92 LYS A C 1
ATOM 769 O O . LYS A 1 92 ? -5.867 -12.555 10.531 1.00 87.12 92 LYS A O 1
ATOM 774 N N . LYS A 1 93 ? -6.716 -13.302 8.599 1.00 81.19 93 LYS A N 1
ATOM 775 C CA . LYS A 1 93 ? -7.833 -14.070 9.182 1.00 81.19 93 LYS A CA 1
ATOM 776 C C . LYS A 1 93 ? -7.415 -14.925 10.379 1.00 81.19 93 LYS A C 1
ATOM 778 O O . LYS A 1 93 ? -8.126 -14.959 11.371 1.00 81.19 93 LYS A O 1
ATOM 783 N N . LYS A 1 94 ? -6.258 -15.596 10.312 1.00 82.12 94 LYS A N 1
ATOM 784 C CA . LYS A 1 94 ? -5.748 -16.443 11.410 1.00 82.12 94 LYS A CA 1
ATOM 785 C C . LYS A 1 94 ? -5.452 -15.668 12.698 1.00 82.12 94 LYS A C 1
ATOM 787 O O . LYS A 1 94 ? -5.551 -16.227 13.778 1.00 82.12 94 LYS A O 1
ATOM 792 N N . VAL A 1 95 ? -5.054 -14.403 12.574 1.00 86.19 95 VAL A N 1
ATOM 793 C CA . VAL A 1 95 ? -4.748 -13.529 13.711 1.00 86.19 95 VAL A CA 1
ATOM 794 C C . VAL A 1 95 ? -6.047 -13.117 14.394 1.00 86.19 95 VAL A C 1
ATOM 796 O O . VAL A 1 95 ? -6.148 -13.232 15.610 1.00 86.19 95 VAL A O 1
ATOM 799 N N . ILE A 1 96 ? -7.046 -12.739 13.594 1.00 81.50 96 ILE A N 1
ATOM 800 C CA . ILE A 1 96 ? -8.383 -12.385 14.074 1.00 81.50 96 ILE A CA 1
ATOM 801 C C . ILE A 1 96 ? -9.046 -13.613 14.700 1.00 81.50 96 ILE A C 1
ATOM 803 O O . ILE A 1 96 ? -9.342 -13.596 15.881 1.00 81.50 96 ILE A O 1
ATOM 807 N N . LYS A 1 97 ? -9.184 -14.725 13.964 1.00 78.12 97 LYS A N 1
ATOM 808 C CA . LYS A 1 97 ? -9.842 -15.960 14.439 1.00 78.12 97 LYS A CA 1
ATOM 809 C C . LYS A 1 97 ? -9.306 -16.488 15.767 1.00 78.12 97 LYS A C 1
ATOM 811 O O . LYS A 1 97 ? -10.079 -16.999 16.565 1.00 78.12 97 LYS A O 1
ATOM 816 N N . ASN A 1 98 ? -7.999 -16.379 15.985 1.00 80.31 98 ASN A N 1
ATOM 817 C CA . ASN A 1 98 ? -7.351 -16.882 17.193 1.00 80.31 98 ASN A CA 1
ATOM 818 C C . ASN A 1 98 ? -7.327 -15.837 18.324 1.00 80.31 98 ASN A C 1
ATOM 820 O O . ASN A 1 98 ? -6.577 -16.010 19.279 1.00 80.31 98 ASN A O 1
ATOM 824 N N . ASN A 1 99 ? -8.091 -14.746 18.193 1.00 79.31 99 ASN A N 1
ATOM 825 C CA . ASN A 1 99 ? -8.173 -13.641 19.146 1.00 79.31 99 ASN A CA 1
ATOM 826 C C . ASN A 1 99 ? -6.794 -13.093 19.560 1.00 79.31 99 ASN A C 1
ATOM 828 O O . ASN A 1 99 ? -6.519 -12.832 20.727 1.00 79.31 99 ASN A O 1
ATOM 832 N N . LEU A 1 100 ? -5.883 -12.967 18.588 1.00 85.44 100 LEU A N 1
ATOM 833 C CA . LEU A 1 100 ? -4.505 -12.529 18.838 1.00 85.44 100 LEU A CA 1
ATOM 834 C C . LEU A 1 100 ? -4.343 -11.005 18.776 1.00 85.44 100 LEU A C 1
ATOM 836 O O . LEU A 1 100 ? -3.214 -10.521 18.855 1.00 85.44 100 LEU A O 1
ATOM 840 N N . ILE A 1 101 ? -5.439 -10.271 18.576 1.00 86.69 101 ILE A N 1
ATOM 841 C CA . ILE A 1 101 ? -5.478 -8.808 18.584 1.00 86.69 101 ILE A CA 1
ATOM 842 C C . ILE A 1 101 ? -6.011 -8.380 19.942 1.00 86.69 101 ILE A C 1
ATOM 844 O O . ILE A 1 101 ? -7.201 -8.453 20.219 1.00 86.69 101 ILE A O 1
ATOM 848 N N . THR A 1 102 ? -5.091 -7.978 20.803 1.00 86.50 102 THR A N 1
ATOM 849 C CA . THR A 1 102 ? -5.365 -7.487 22.152 1.00 86.50 102 THR A CA 1
ATOM 850 C C . THR A 1 102 ? -5.533 -5.972 22.148 1.00 86.50 102 THR A C 1
ATOM 852 O O . THR A 1 102 ? -5.014 -5.289 21.261 1.00 86.50 102 THR A O 1
ATOM 855 N N . LYS A 1 103 ? -6.155 -5.427 23.200 1.00 86.12 103 LYS A N 1
ATOM 856 C CA . LYS A 1 103 ? -6.227 -3.976 23.428 1.00 86.12 103 LYS A CA 1
ATOM 857 C C . LYS A 1 103 ? -4.850 -3.304 23.336 1.00 86.12 103 LYS A C 1
ATOM 859 O O . LYS A 1 103 ? -4.682 -2.326 22.623 1.00 86.12 103 LYS A O 1
ATOM 864 N N . LYS A 1 104 ? -3.819 -3.926 23.920 1.00 87.19 104 LYS A N 1
ATOM 865 C CA . LYS A 1 104 ? -2.429 -3.447 23.844 1.00 87.19 104 LYS A CA 1
ATOM 866 C C . LYS A 1 104 ? -1.908 -3.332 22.405 1.00 87.19 104 LYS A C 1
ATOM 868 O O . LYS A 1 104 ? -1.099 -2.450 22.121 1.00 87.19 104 LYS A O 1
ATOM 873 N N . ASN A 1 105 ? -2.335 -4.213 21.493 1.00 88.88 105 ASN A N 1
ATOM 874 C CA . ASN A 1 105 ? -1.972 -4.105 20.076 1.00 88.88 105 ASN A CA 1
ATOM 875 C C . ASN A 1 105 ? -2.581 -2.850 19.450 1.00 88.88 105 ASN A C 1
ATOM 877 O O . ASN A 1 105 ? -1.874 -2.133 18.748 1.00 88.88 105 ASN A O 1
ATOM 881 N N . ILE A 1 106 ? -3.855 -2.583 19.739 1.00 88.62 106 ILE A N 1
ATOM 882 C CA . ILE A 1 106 ? -4.607 -1.442 19.210 1.00 88.62 106 ILE A CA 1
ATOM 883 C C . ILE A 1 106 ? -4.081 -0.125 19.801 1.00 88.62 106 ILE A C 1
ATOM 885 O O . ILE A 1 106 ? -3.782 0.795 19.048 1.00 88.62 106 ILE A O 1
ATOM 889 N N . GLU A 1 107 ? -3.828 -0.061 21.109 1.00 87.88 107 GLU A N 1
ATOM 890 C CA . GLU A 1 107 ? -3.218 1.104 21.771 1.00 87.88 107 GLU A CA 1
ATOM 891 C C . GLU A 1 107 ? -1.822 1.419 21.212 1.00 87.88 107 GLU A C 1
ATOM 893 O O . GLU A 1 107 ? -1.490 2.574 20.938 1.00 87.88 107 GLU A O 1
ATOM 898 N N . THR A 1 108 ? -0.996 0.387 20.993 1.00 86.12 108 THR A N 1
ATOM 899 C CA . THR A 1 108 ? 0.334 0.558 20.383 1.00 86.12 108 THR A CA 1
ATOM 900 C C . THR A 1 108 ? 0.214 1.049 18.942 1.00 86.12 108 THR A C 1
ATOM 902 O O . THR A 1 108 ? 0.966 1.930 18.525 1.00 86.12 108 THR A O 1
ATOM 905 N N . TYR A 1 109 ? -0.747 0.500 18.195 1.00 87.12 109 TYR A N 1
ATOM 906 C CA . TYR A 1 109 ? -1.048 0.908 16.830 1.00 87.12 109 TYR A CA 1
ATOM 907 C C . TYR A 1 109 ? -1.472 2.381 16.762 1.00 87.12 109 TYR A C 1
ATOM 909 O O . TYR A 1 109 ? -0.890 3.140 15.986 1.00 87.12 109 TYR A O 1
ATOM 917 N N . LYS A 1 110 ? -2.390 2.811 17.637 1.00 87.12 110 LYS A N 1
ATOM 918 C CA . LYS A 1 110 ? -2.830 4.205 17.789 1.00 87.12 110 LYS A CA 1
ATOM 919 C C . LYS A 1 110 ? -1.665 5.131 18.077 1.00 87.12 110 LYS A C 1
ATOM 921 O O . LYS A 1 110 ? -1.396 6.043 17.300 1.00 87.12 110 LYS A O 1
ATOM 926 N N . LYS A 1 111 ? -0.916 4.837 19.141 1.00 83.12 111 LYS A N 1
ATOM 927 C CA . LYS A 1 111 ? 0.230 5.642 19.566 1.00 83.12 111 LYS A CA 1
ATOM 928 C C . LYS A 1 111 ? 1.245 5.825 18.440 1.00 83.12 111 LYS A C 1
ATOM 930 O O . LYS A 1 111 ? 1.658 6.946 18.177 1.00 83.12 111 LYS A O 1
ATOM 935 N N . ASN A 1 112 ? 1.647 4.749 17.768 1.00 78.12 112 ASN A N 1
ATOM 936 C CA . ASN A 1 112 ? 2.670 4.834 16.723 1.00 78.12 112 ASN A CA 1
ATOM 937 C C . ASN A 1 112 ? 2.163 5.515 15.451 1.00 78.12 112 ASN A C 1
ATOM 939 O O . ASN A 1 112 ? 2.956 6.113 14.729 1.00 78.12 112 ASN A O 1
ATOM 943 N N . THR A 1 113 ? 0.860 5.447 15.183 1.00 75.69 113 THR A N 1
ATOM 944 C CA . THR A 1 113 ? 0.280 6.175 14.058 1.00 75.69 113 THR A CA 1
ATOM 945 C C . THR A 1 113 ? 0.219 7.675 14.336 1.00 75.69 113 THR A C 1
ATOM 947 O O . THR A 1 113 ? 0.670 8.458 13.509 1.00 75.69 113 THR A O 1
ATOM 950 N N . ILE A 1 114 ? -0.232 8.069 15.531 1.00 70.25 114 ILE A N 1
ATOM 951 C CA . ILE A 1 114 ? -0.275 9.476 15.956 1.00 70.25 114 ILE A CA 1
ATOM 952 C C . ILE A 1 114 ? 1.138 10.060 16.080 1.00 70.25 114 ILE A C 1
ATOM 954 O O . ILE A 1 114 ? 1.369 11.187 15.666 1.00 70.25 114 ILE A O 1
ATOM 958 N N . LEU A 1 115 ? 2.114 9.304 16.595 1.00 60.56 115 LEU A N 1
ATOM 959 C CA . LEU A 1 115 ? 3.505 9.768 16.671 1.00 60.56 115 LEU A CA 1
ATOM 960 C C . LEU A 1 115 ? 4.088 10.052 15.281 1.00 60.56 115 LEU A C 1
ATOM 962 O O . LEU A 1 115 ? 4.682 11.104 15.094 1.00 60.56 115 LEU A O 1
ATOM 966 N N . ASN A 1 116 ? 3.856 9.182 14.292 1.00 59.88 116 ASN A N 1
ATOM 967 C CA . ASN A 1 116 ? 4.254 9.461 12.904 1.00 59.88 116 ASN A CA 1
ATOM 968 C C . ASN A 1 116 ? 3.552 10.693 12.309 1.00 59.88 116 ASN A C 1
ATOM 970 O O . ASN A 1 116 ? 4.058 11.276 11.352 1.00 59.88 116 ASN A O 1
ATOM 974 N N . TYR A 1 117 ? 2.386 11.051 12.843 1.00 54.78 117 TYR A N 1
ATOM 975 C CA . TYR A 1 117 ? 1.562 12.152 12.368 1.00 54.78 117 TYR A CA 1
ATOM 976 C C . TYR A 1 117 ? 1.934 13.497 13.026 1.00 54.78 117 TYR A C 1
ATOM 978 O O . TYR A 1 117 ? 1.990 14.505 12.327 1.00 54.78 117 TYR A O 1
ATOM 986 N N . ASN A 1 118 ? 2.267 13.498 14.324 1.00 50.72 118 ASN A N 1
ATOM 987 C CA . ASN A 1 118 ? 2.493 14.704 15.133 1.00 50.72 118 ASN A CA 1
ATOM 988 C C . ASN A 1 118 ? 3.970 15.007 15.456 1.00 50.72 118 ASN A C 1
ATOM 990 O O . ASN A 1 118 ? 4.275 16.119 15.872 1.00 50.72 118 ASN A O 1
ATOM 994 N N . SER A 1 119 ? 4.917 14.069 15.311 1.00 51.00 119 SER A N 1
ATOM 995 C CA . SER A 1 119 ? 6.299 14.289 15.779 1.00 51.00 119 SER A CA 1
ATOM 996 C C . SER A 1 119 ? 7.227 14.901 14.720 1.00 51.00 119 SER A C 1
ATOM 998 O O . SER A 1 119 ? 8.293 14.352 14.429 1.00 51.00 119 SER A O 1
ATOM 1000 N N . PHE A 1 120 ? 6.834 16.042 14.151 1.00 53.81 120 PHE A N 1
ATOM 1001 C CA . PHE A 1 120 ? 7.783 16.946 13.484 1.00 53.81 120 PHE A CA 1
ATOM 1002 C C . PHE A 1 120 ? 8.432 17.927 14.478 1.00 53.81 120 PHE A C 1
ATOM 1004 O O . PHE A 1 120 ? 9.465 18.515 14.178 1.00 53.81 120 PHE A O 1
ATOM 1011 N N . ASP A 1 121 ? 7.918 18.004 15.709 1.00 45.31 121 ASP A N 1
ATOM 1012 C CA . ASP A 1 121 ? 8.498 18.789 16.801 1.00 45.31 121 ASP A CA 1
ATOM 1013 C C . ASP A 1 121 ? 9.522 17.969 17.603 1.00 45.31 121 ASP A C 1
ATOM 1015 O O . ASP A 1 121 ? 9.251 17.459 18.693 1.00 45.31 121 ASP A O 1
ATOM 1019 N N . GLY A 1 122 ? 10.722 17.804 17.044 1.00 50.25 122 GLY A N 1
ATOM 1020 C CA . GLY A 1 122 ? 11.847 17.161 17.722 1.00 50.25 122 GLY A CA 1
ATOM 1021 C C . GLY A 1 122 ? 13.167 17.901 17.519 1.00 50.25 122 GLY A C 1
ATOM 1022 O O . GLY A 1 122 ? 13.410 18.499 16.471 1.00 50.25 122 GLY A O 1
ATOM 1023 N N . ASP A 1 123 ? 14.069 17.810 18.501 1.00 44.72 123 ASP A N 1
ATOM 1024 C CA . ASP A 1 123 ? 15.465 18.241 18.354 1.00 44.72 123 ASP A CA 1
ATOM 1025 C C . ASP A 1 123 ? 16.203 17.306 17.382 1.00 44.72 123 ASP A C 1
ATOM 1027 O O . ASP A 1 123 ? 16.928 16.378 17.765 1.00 44.72 123 ASP A O 1
ATOM 1031 N N . PHE A 1 124 ? 16.002 17.528 16.084 1.00 56.19 124 PHE A N 1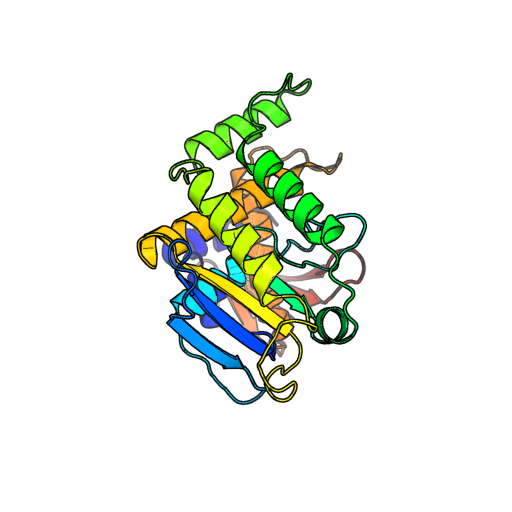
ATOM 1032 C CA . PHE A 1 124 ? 16.684 16.780 15.038 1.00 56.19 124 PHE A CA 1
ATOM 1033 C C . PHE A 1 124 ? 18.181 17.082 15.077 1.00 56.19 124 PHE A C 1
ATOM 1035 O O . PHE A 1 124 ? 18.642 18.166 14.707 1.00 56.19 124 PHE A O 1
ATOM 1042 N N . LYS A 1 125 ? 18.960 16.087 15.506 1.00 52.66 125 LYS A N 1
ATOM 1043 C CA . LYS A 1 125 ? 20.424 16.178 15.593 1.00 52.66 125 LYS A CA 1
ATOM 1044 C C . LYS A 1 125 ? 21.106 16.201 14.222 1.00 52.66 125 LYS A C 1
ATOM 1046 O O . LYS A 1 125 ? 22.271 16.579 14.142 1.00 52.66 125 LYS A O 1
ATOM 1051 N N . LYS A 1 126 ? 20.417 15.777 13.155 1.00 61.66 126 LYS A N 1
ATOM 1052 C CA . LYS A 1 126 ? 20.957 15.700 11.790 1.00 61.66 126 LYS A CA 1
ATOM 1053 C C . LYS A 1 126 ? 20.209 16.636 10.849 1.00 61.66 126 LYS A C 1
ATOM 1055 O O . LYS A 1 126 ? 18.986 16.711 10.887 1.00 61.66 126 LYS A O 1
ATOM 1060 N N . THR A 1 127 ? 20.952 17.295 9.966 1.00 62.62 127 THR A N 1
ATOM 1061 C CA . THR A 1 127 ? 20.408 18.139 8.889 1.00 62.62 127 THR A CA 1
ATOM 1062 C C . THR A 1 127 ? 19.467 17.364 7.970 1.00 62.62 127 THR A C 1
ATOM 1064 O O . THR A 1 127 ? 18.394 17.859 7.654 1.00 62.62 127 THR A O 1
ATOM 1067 N N . THR A 1 128 ? 19.802 16.108 7.659 1.00 65.88 128 THR A N 1
ATOM 1068 C CA . THR A 1 128 ? 18.967 15.210 6.848 1.00 65.88 128 THR A CA 1
ATOM 1069 C C . THR A 1 128 ? 17.561 15.043 7.408 1.00 65.88 128 THR A C 1
ATOM 1071 O O . THR A 1 128 ? 16.603 15.052 6.650 1.00 65.88 128 THR A O 1
ATOM 1074 N N . ASP A 1 129 ? 17.419 14.928 8.728 1.00 69.62 129 ASP A N 1
ATOM 1075 C CA . ASP A 1 129 ? 16.116 14.710 9.358 1.00 69.62 129 ASP A CA 1
ATOM 1076 C C . ASP A 1 129 ? 15.255 15.979 9.243 1.00 69.62 129 ASP A C 1
ATOM 1078 O O . ASP A 1 129 ? 14.071 15.893 8.930 1.00 69.62 129 ASP A O 1
ATOM 1082 N N . LYS A 1 130 ? 15.867 17.166 9.371 1.00 71.06 130 LYS A N 1
ATOM 1083 C CA . LYS A 1 130 ? 15.191 18.459 9.160 1.00 71.06 130 LYS A CA 1
ATOM 1084 C C . LYS A 1 130 ? 14.730 18.645 7.715 1.00 71.06 130 LYS A C 1
ATOM 1086 O O . LYS A 1 130 ? 13.614 19.104 7.490 1.00 71.06 130 LYS A O 1
ATOM 1091 N N . ASP A 1 131 ? 15.562 18.268 6.748 1.00 73.69 131 ASP A N 1
ATOM 1092 C CA . ASP A 1 131 ? 15.225 18.376 5.325 1.00 73.69 131 ASP A CA 1
ATOM 1093 C C . ASP A 1 131 ? 14.058 17.449 4.951 1.00 73.69 131 ASP A C 1
ATOM 1095 O O . ASP A 1 131 ? 13.171 17.846 4.195 1.00 73.69 131 ASP A O 1
ATOM 1099 N N . ILE A 1 132 ? 14.008 16.243 5.532 1.00 75.56 132 ILE A N 1
ATOM 1100 C CA . ILE A 1 132 ? 12.883 15.306 5.382 1.00 75.56 132 ILE A CA 1
ATOM 1101 C C . ILE A 1 132 ? 11.600 15.902 5.944 1.00 75.56 132 ILE A C 1
ATOM 1103 O O . ILE A 1 132 ? 10.578 15.883 5.264 1.00 75.56 132 ILE A O 1
ATOM 1107 N N . CYS A 1 133 ? 11.654 16.430 7.169 1.00 75.75 133 CYS A N 1
ATOM 1108 C CA . CYS A 1 133 ? 10.497 17.029 7.827 1.00 75.75 133 CYS A CA 1
ATOM 1109 C C . CYS A 1 133 ? 9.948 18.188 6.999 1.00 75.75 133 CYS A C 1
ATOM 1111 O O . CYS A 1 133 ? 8.785 18.166 6.614 1.00 75.75 133 CYS A O 1
ATOM 1113 N N . LYS A 1 134 ? 10.820 19.115 6.592 1.00 78.25 134 LYS A N 1
ATOM 1114 C CA . LYS A 1 134 ? 10.448 20.244 5.736 1.00 78.25 134 LYS A CA 1
ATOM 1115 C C . LYS A 1 134 ? 9.867 19.789 4.395 1.00 78.25 134 LYS A C 1
ATOM 1117 O O . LYS A 1 134 ? 8.916 20.385 3.895 1.00 78.25 134 LYS A O 1
ATOM 1122 N N . TYR A 1 135 ? 10.426 18.746 3.782 1.00 79.62 135 TYR A N 1
ATOM 1123 C CA . TYR A 1 135 ? 9.880 18.196 2.543 1.00 79.62 135 TYR A CA 1
ATOM 1124 C C . TYR A 1 135 ? 8.489 17.592 2.755 1.00 79.62 135 TYR A C 1
ATOM 1126 O O . TYR A 1 135 ? 7.592 17.849 1.953 1.00 79.62 135 TYR A O 1
ATOM 1134 N N . ILE A 1 136 ? 8.298 16.819 3.827 1.00 80.19 136 ILE A N 1
ATOM 1135 C CA . ILE A 1 136 ? 7.000 16.247 4.188 1.00 80.19 136 ILE A CA 1
ATOM 1136 C C . ILE A 1 136 ? 5.982 17.358 4.454 1.00 80.19 136 ILE A C 1
ATOM 1138 O O . ILE A 1 136 ? 4.905 17.315 3.877 1.00 80.19 136 ILE A O 1
ATOM 1142 N N . GLU A 1 137 ? 6.322 18.368 5.250 1.00 80.75 137 GLU A N 1
ATOM 1143 C CA . GLU A 1 137 ? 5.436 19.497 5.549 1.00 80.75 137 GLU A CA 1
ATOM 1144 C C . GLU A 1 137 ? 4.990 20.225 4.277 1.00 80.75 137 GLU A C 1
ATOM 1146 O O . GLU A 1 137 ? 3.800 20.460 4.074 1.00 80.75 137 GLU A O 1
ATOM 1151 N N . ASN A 1 138 ? 5.930 20.503 3.371 1.00 83.44 138 ASN A N 1
ATOM 1152 C CA . ASN A 1 138 ? 5.642 21.235 2.139 1.00 83.44 138 ASN A CA 1
ATOM 1153 C C . ASN A 1 138 ? 4.839 20.422 1.107 1.00 83.44 138 ASN A C 1
ATOM 1155 O O . ASN A 1 138 ? 4.110 21.010 0.308 1.00 83.44 138 ASN A O 1
ATOM 1159 N N . ASN A 1 139 ? 4.979 19.090 1.078 1.00 83.25 139 ASN A N 1
ATOM 1160 C CA . ASN A 1 139 ? 4.420 18.252 0.004 1.00 83.25 139 ASN A CA 1
ATOM 1161 C C . ASN A 1 139 ? 3.284 17.325 0.456 1.00 83.25 139 ASN A C 1
ATOM 1163 O O . ASN A 1 139 ? 2.386 17.023 -0.331 1.00 83.25 139 ASN A O 1
ATOM 1167 N N . TYR A 1 140 ? 3.315 16.880 1.711 1.00 82.31 140 TYR A N 1
ATOM 1168 C CA . TYR A 1 140 ? 2.485 15.814 2.266 1.00 82.31 140 TYR A CA 1
ATOM 1169 C C . TYR A 1 140 ? 1.944 16.157 3.665 1.00 82.31 140 TYR A C 1
ATOM 1171 O O . TYR A 1 140 ? 1.782 15.254 4.475 1.00 82.31 140 TYR A O 1
ATOM 1179 N N . SER A 1 141 ? 1.634 17.418 3.966 1.00 79.81 141 SER A N 1
ATOM 1180 C CA . SER A 1 141 ? 0.914 17.803 5.198 1.00 79.81 141 SER A CA 1
ATOM 1181 C C . SER A 1 141 ? -0.222 18.791 4.914 1.00 79.81 141 SER A C 1
ATOM 1183 O O . SER A 1 141 ? -0.485 19.701 5.691 1.00 79.81 141 SER A O 1
ATOM 1185 N N . LYS A 1 142 ? -0.899 18.622 3.773 1.00 78.38 142 LYS A N 1
ATOM 1186 C CA . LYS A 1 142 ? -2.007 19.489 3.342 1.00 78.38 142 LYS A CA 1
ATOM 1187 C C . LYS A 1 142 ? -3.286 19.251 4.136 1.00 78.38 142 LYS A C 1
ATOM 1189 O O . LYS A 1 142 ? -4.066 20.179 4.315 1.00 78.38 142 LYS A O 1
ATOM 1194 N N . TYR A 1 143 ? -3.508 18.013 4.568 1.00 74.62 143 TYR A N 1
ATOM 1195 C CA . TYR A 1 143 ? -4.722 17.618 5.268 1.00 74.62 143 TYR A CA 1
ATOM 1196 C C . TYR A 1 143 ? -4.413 17.286 6.714 1.00 74.62 143 TYR A C 1
ATOM 1198 O O . TYR A 1 143 ? -3.538 16.453 6.990 1.00 74.62 143 TYR A O 1
ATOM 1206 N N . THR A 1 144 ? -5.178 17.907 7.606 1.00 75.75 144 THR A N 1
ATOM 1207 C CA . THR A 1 144 ? -5.209 17.580 9.023 1.00 75.75 144 THR A CA 1
ATOM 1208 C C . THR A 1 144 ? -6.523 16.904 9.387 1.00 75.75 144 THR A C 1
ATOM 1210 O O . THR A 1 144 ? -7.567 17.255 8.846 1.00 75.75 144 THR A O 1
ATOM 1213 N N . ILE A 1 145 ? -6.470 15.936 10.296 1.00 77.12 145 ILE A N 1
ATOM 1214 C CA . ILE A 1 145 ? -7.642 15.272 10.866 1.00 77.12 145 ILE A CA 1
ATOM 1215 C C . ILE A 1 145 ? -7.725 15.598 12.353 1.00 77.12 145 ILE A C 1
ATOM 1217 O O . ILE A 1 145 ? -6.707 15.586 13.047 1.00 77.12 145 ILE A O 1
ATOM 1221 N N . ASP A 1 146 ? -8.947 15.859 12.811 1.00 82.94 146 ASP A N 1
ATOM 1222 C CA . ASP A 1 146 ? -9.261 16.096 14.215 1.00 82.94 146 ASP A CA 1
ATOM 1223 C C . ASP A 1 146 ? -9.001 14.838 15.053 1.00 82.94 146 ASP A C 1
ATOM 1225 O O . ASP A 1 146 ? -9.349 13.723 14.654 1.00 82.94 146 ASP A O 1
ATOM 1229 N N . GLU A 1 147 ? -8.427 15.013 16.245 1.00 83.50 147 GLU A N 1
ATOM 1230 C CA . GLU A 1 147 ? -8.129 13.895 17.152 1.00 83.50 147 GLU A CA 1
ATOM 1231 C C . GLU A 1 147 ? -9.381 13.079 17.512 1.00 83.50 147 GLU A C 1
ATOM 1233 O O . GLU A 1 147 ? -9.291 11.862 17.653 1.00 83.50 147 GLU A O 1
ATOM 1238 N N . GLU A 1 148 ? -10.557 13.714 17.556 1.00 88.62 148 GLU A N 1
ATOM 1239 C CA . GLU A 1 148 ? -11.847 13.050 17.793 1.00 88.62 148 GLU A CA 1
ATOM 1240 C C . GLU A 1 148 ? -12.149 11.975 16.735 1.00 88.62 148 GLU A C 1
ATOM 1242 O O . GLU A 1 148 ? -12.509 10.852 17.076 1.00 88.62 148 GLU A O 1
ATOM 1247 N N . VAL A 1 149 ? -11.886 12.252 15.452 1.00 89.19 149 VAL A N 1
ATOM 1248 C CA . VAL A 1 149 ? -12.091 11.272 14.369 1.00 89.19 149 VAL A CA 1
ATOM 1249 C C . VAL A 1 149 ? -11.119 10.099 14.500 1.00 89.19 149 VAL A C 1
ATOM 1251 O O . VAL A 1 149 ? -11.461 8.955 14.196 1.00 89.19 149 VAL A O 1
ATOM 1254 N N . ILE A 1 150 ? -9.888 10.362 14.948 1.00 89.56 150 ILE A N 1
ATOM 1255 C CA . ILE A 1 150 ? -8.919 9.298 15.230 1.00 89.56 150 ILE A CA 1
ATOM 1256 C C . ILE A 1 150 ? -9.457 8.420 16.364 1.00 89.56 150 ILE A C 1
ATOM 1258 O O . ILE A 1 150 ? -9.437 7.192 16.259 1.00 89.56 150 ILE A O 1
ATOM 1262 N N . ASP A 1 151 ? -9.964 9.030 17.430 1.00 90.69 151 ASP A N 1
ATOM 1263 C CA . ASP A 1 151 ? -10.534 8.323 18.571 1.00 90.69 151 ASP A CA 1
ATOM 1264 C C . ASP A 1 151 ? -11.736 7.457 18.177 1.00 90.69 151 ASP A C 1
ATOM 1266 O O . ASP A 1 151 ? -11.757 6.278 18.545 1.00 90.69 151 ASP A O 1
ATOM 1270 N N . ASP A 1 152 ? -12.646 7.972 17.348 1.00 93.19 152 ASP A N 1
ATOM 1271 C CA . ASP A 1 152 ? -13.801 7.237 16.815 1.00 93.19 152 ASP A CA 1
ATOM 1272 C C . ASP A 1 152 ? -13.385 6.001 16.008 1.00 93.19 152 ASP A C 1
ATOM 1274 O O . ASP A 1 152 ? -13.918 4.902 16.198 1.00 93.19 152 ASP A O 1
ATOM 1278 N N . ILE A 1 153 ? -12.375 6.140 15.143 1.00 93.50 153 ILE A N 1
ATOM 1279 C CA . ILE A 1 153 ? -11.824 5.023 14.365 1.00 93.50 153 ILE A CA 1
ATOM 1280 C C . ILE A 1 153 ? -11.289 3.931 15.293 1.00 93.50 153 ILE A C 1
ATOM 1282 O O . ILE A 1 153 ? -11.562 2.742 15.102 1.00 93.50 153 ILE A O 1
ATOM 1286 N N . PHE A 1 154 ? -10.505 4.313 16.300 1.00 92.12 154 PHE A N 1
ATOM 1287 C CA . PHE A 1 154 ? -9.909 3.346 17.216 1.00 92.12 154 PHE A CA 1
ATOM 1288 C C . PHE A 1 154 ? -10.948 2.701 18.131 1.00 92.12 154 PHE A C 1
ATOM 1290 O O . PHE A 1 154 ? -10.868 1.492 18.355 1.00 92.12 154 PHE A O 1
ATOM 1297 N N . PHE A 1 155 ? -11.954 3.454 18.575 1.00 90.62 155 PHE A N 1
ATOM 1298 C CA . PHE A 1 155 ? -13.106 2.913 19.287 1.00 90.62 155 PHE A CA 1
ATOM 1299 C C . PHE A 1 155 ? -13.847 1.879 18.431 1.00 90.62 155 PHE A C 1
ATOM 1301 O O . PHE A 1 155 ? -14.105 0.764 18.889 1.00 90.62 155 PHE A O 1
ATOM 1308 N N . TRP A 1 156 ? -14.095 2.189 17.155 1.00 91.88 156 TRP A N 1
ATOM 1309 C CA . TRP A 1 156 ? -14.719 1.252 16.224 1.00 91.88 156 TRP A CA 1
ATOM 1310 C C . TRP A 1 156 ? -13.900 -0.031 16.070 1.00 91.88 156 TRP A C 1
ATOM 1312 O O . TRP A 1 156 ? -14.462 -1.127 16.101 1.00 91.88 156 TRP A O 1
ATOM 1322 N N . ILE A 1 157 ? -12.573 0.081 15.923 1.00 90.38 157 ILE A N 1
ATOM 1323 C CA . ILE A 1 157 ? -11.674 -1.078 15.832 1.00 90.38 157 ILE A CA 1
ATOM 1324 C C . ILE A 1 157 ? -11.777 -1.928 17.103 1.00 90.38 157 ILE A C 1
ATOM 1326 O O . ILE A 1 157 ? -11.885 -3.146 16.993 1.00 90.38 157 ILE A O 1
ATOM 1330 N N . GLU A 1 158 ? -11.756 -1.328 18.293 1.00 86.88 158 GLU A N 1
ATOM 1331 C CA . GLU A 1 158 ? -11.854 -2.067 19.559 1.00 86.88 158 GLU A CA 1
ATOM 1332 C C . GLU A 1 158 ? -13.186 -2.810 19.707 1.00 86.88 158 GLU A C 1
ATOM 1334 O O . GLU A 1 158 ? -13.182 -3.997 20.050 1.00 86.88 158 GLU A O 1
ATOM 1339 N N . ASP A 1 159 ? -14.299 -2.143 19.400 1.00 84.81 159 ASP A N 1
ATOM 1340 C CA . ASP A 1 159 ? -15.644 -2.705 19.546 1.00 84.81 159 ASP A CA 1
ATOM 1341 C C . ASP A 1 159 ? -15.931 -3.789 18.497 1.00 84.81 159 ASP A C 1
ATOM 1343 O O . ASP A 1 159 ? -16.530 -4.823 18.789 1.00 84.81 159 ASP A O 1
ATOM 1347 N N . ASN A 1 160 ? -15.431 -3.613 17.271 1.00 83.06 160 ASN A N 1
ATOM 1348 C CA . ASN A 1 160 ? -15.767 -4.509 16.171 1.00 83.06 160 ASN A CA 1
ATOM 1349 C C . ASN A 1 160 ? -14.744 -5.628 15.972 1.00 83.06 160 ASN A C 1
ATOM 1351 O O . ASN A 1 160 ? -15.153 -6.733 15.652 1.00 83.06 160 ASN A O 1
ATOM 1355 N N . ILE A 1 161 ? -13.435 -5.411 16.159 1.00 78.56 161 ILE A N 1
ATOM 1356 C CA . ILE A 1 161 ? -12.387 -6.339 15.677 1.00 78.56 161 ILE A CA 1
ATOM 1357 C C . ILE A 1 161 ? -12.094 -7.525 16.623 1.00 78.56 161 ILE A C 1
ATOM 1359 O O . ILE A 1 161 ? -11.330 -8.436 16.282 1.00 78.56 161 ILE A O 1
ATOM 1363 N N . ASN A 1 162 ? -12.762 -7.600 17.774 1.00 65.56 162 ASN A N 1
ATOM 1364 C CA . ASN A 1 162 ? -12.669 -8.736 18.690 1.00 65.56 162 ASN A CA 1
ATOM 1365 C C . ASN A 1 162 ? -13.635 -9.878 18.275 1.00 65.56 162 ASN A C 1
ATOM 1367 O O . ASN A 1 162 ? -14.846 -9.668 18.211 1.00 65.56 162 ASN A O 1
ATOM 1371 N N . PRO A 1 163 ? -13.163 -11.122 18.048 1.00 51.28 163 PRO A N 1
ATOM 1372 C CA . PRO A 1 163 ? -14.010 -12.275 17.703 1.00 51.28 163 PRO A CA 1
ATOM 1373 C C . PRO A 1 163 ? -15.084 -12.608 18.739 1.00 51.28 163 PRO A C 1
ATOM 1375 O O . PRO A 1 163 ? -16.082 -13.229 18.391 1.00 51.28 163 PRO A O 1
ATOM 1378 N N . SER A 1 164 ? -14.885 -12.203 19.996 1.00 47.81 164 SER A N 1
ATOM 1379 C CA . SER A 1 164 ? -15.891 -12.341 21.058 1.00 47.81 164 SER A CA 1
ATOM 1380 C C . SER A 1 164 ? -17.132 -11.469 20.797 1.00 47.81 164 SER A C 1
ATOM 1382 O O . SER A 1 164 ? -18.178 -11.705 21.392 1.00 47.81 164 SER A O 1
ATOM 1384 N N . ILE A 1 165 ? -17.004 -10.458 19.928 1.00 46.72 165 ILE A N 1
ATOM 1385 C CA . ILE A 1 165 ? -17.976 -9.378 19.703 1.00 46.72 165 ILE A CA 1
ATOM 1386 C C . ILE A 1 165 ? -18.438 -9.328 18.233 1.00 46.72 165 ILE A C 1
ATOM 1388 O O . ILE A 1 165 ? -19.553 -8.886 17.951 1.00 46.72 165 ILE A O 1
ATOM 1392 N N . PHE A 1 166 ? -17.668 -9.875 17.281 1.00 50.38 166 PHE A N 1
ATOM 1393 C CA . PHE A 1 166 ? -18.106 -9.982 15.887 1.00 50.38 166 PHE A CA 1
ATOM 1394 C C . PHE A 1 166 ? -19.324 -10.909 15.740 1.00 50.38 166 PHE A C 1
ATOM 1396 O O . PHE A 1 166 ? -19.209 -12.124 15.589 1.00 50.38 166 PHE A O 1
ATOM 1403 N N . ARG A 1 167 ? -20.517 -10.312 15.667 1.00 50.78 167 ARG A N 1
ATOM 1404 C CA . ARG A 1 167 ? -21.803 -10.988 15.405 1.00 50.78 167 ARG A CA 1
ATOM 1405 C C . ARG A 1 167 ? -21.924 -11.603 13.997 1.00 50.78 167 ARG A C 1
ATOM 1407 O O . ARG A 1 167 ? -23.011 -12.027 13.611 1.00 50.78 167 ARG A O 1
ATOM 1414 N N . ARG A 1 168 ? -20.852 -11.635 13.192 1.00 53.59 168 ARG A N 1
ATOM 1415 C CA . ARG A 1 168 ? -20.888 -12.092 11.793 1.00 53.59 168 ARG A CA 1
ATOM 1416 C C . ARG A 1 168 ? -20.307 -13.502 11.626 1.00 53.59 168 ARG A C 1
ATOM 1418 O O . ARG A 1 168 ? -19.301 -13.835 12.250 1.00 53.59 168 ARG A O 1
ATOM 1425 N N . PRO A 1 169 ? -20.883 -14.344 10.748 1.00 50.41 169 PRO A N 1
ATOM 1426 C CA . PRO A 1 169 ? -20.406 -15.709 10.558 1.00 50.41 169 PRO A CA 1
ATOM 1427 C C . PRO A 1 169 ? -18.960 -15.756 10.032 1.00 50.41 169 PRO A C 1
ATOM 1429 O O . PRO A 1 169 ? -18.611 -15.083 9.066 1.00 50.41 169 PRO A O 1
ATOM 1432 N N . LEU A 1 170 ? -18.128 -16.651 10.575 1.00 51.16 170 LEU A N 1
ATOM 1433 C CA . LEU A 1 170 ? -16.716 -16.863 10.190 1.00 51.16 170 LEU A CA 1
ATOM 1434 C C . LEU A 1 170 ? -16.476 -17.236 8.705 1.00 51.16 170 LEU A C 1
ATOM 1436 O O . LEU A 1 170 ? -15.315 -17.349 8.282 1.00 51.16 170 LEU A O 1
ATOM 1440 N N . LYS A 1 171 ? -17.549 -17.454 7.930 1.00 50.44 171 LYS A N 1
ATOM 1441 C CA . LYS A 1 171 ? -17.537 -17.846 6.512 1.00 50.44 171 LYS A CA 1
ATOM 1442 C C . LYS A 1 171 ? -17.162 -16.712 5.547 1.00 50.44 171 LYS A C 1
ATOM 1444 O O . LYS A 1 171 ? -16.841 -17.012 4.411 1.00 50.44 171 LYS A O 1
ATOM 1449 N N . TYR A 1 172 ? -17.147 -15.453 5.994 1.00 51.03 172 TYR A N 1
ATOM 1450 C CA . TYR A 1 172 ? -16.938 -14.284 5.120 1.00 51.03 172 TYR A CA 1
ATOM 1451 C C . TYR A 1 172 ? -15.475 -13.883 4.873 1.00 51.03 172 TYR A C 1
ATOM 1453 O O . TYR A 1 172 ? -15.219 -12.990 4.074 1.00 51.03 172 TYR A O 1
ATOM 1461 N N . TYR A 1 173 ? -14.500 -14.518 5.530 1.00 55.59 173 TYR A N 1
ATOM 1462 C CA . TYR A 1 173 ? -13.102 -14.070 5.471 1.00 55.59 173 TYR A CA 1
ATOM 1463 C C . TYR A 1 173 ? -12.263 -14.941 4.537 1.00 55.59 173 TYR A C 1
ATOM 1465 O O . TYR A 1 173 ? -11.937 -16.064 4.901 1.00 55.59 173 TYR A O 1
ATOM 1473 N N . ASP A 1 174 ? -11.832 -14.440 3.384 1.00 60.06 174 ASP A N 1
ATOM 1474 C CA . ASP A 1 174 ? -11.130 -15.281 2.393 1.00 60.06 174 ASP A CA 1
ATOM 1475 C C . ASP A 1 174 ? -9.592 -15.288 2.458 1.00 60.06 174 ASP A C 1
ATOM 1477 O O . ASP A 1 174 ? -8.953 -16.066 1.758 1.00 60.06 174 ASP A O 1
ATOM 1481 N N . ALA A 1 175 ? -8.980 -14.515 3.361 1.00 80.94 175 ALA A N 1
ATOM 1482 C CA . ALA A 1 175 ? -7.613 -14.716 3.894 1.00 80.94 175 ALA A CA 1
ATOM 1483 C C . ALA A 1 175 ? -7.207 -13.548 4.802 1.00 80.94 175 ALA A C 1
ATOM 1485 O O . ALA A 1 175 ? -6.486 -13.735 5.789 1.00 80.94 175 ALA A O 1
ATOM 1486 N N . VAL A 1 176 ? -7.688 -12.349 4.479 1.00 86.81 176 VAL A N 1
ATOM 1487 C CA . VAL A 1 176 ? -7.454 -11.110 5.226 1.00 86.81 176 VAL A CA 1
ATOM 1488 C C . VAL A 1 176 ? -8.766 -10.396 5.532 1.00 86.81 176 VAL A C 1
ATOM 1490 O O . VAL A 1 176 ? -9.769 -10.644 4.865 1.00 86.81 176 VAL A O 1
ATOM 1493 N N . LEU A 1 177 ? -8.733 -9.514 6.528 1.00 88.75 177 LEU A N 1
ATOM 1494 C CA . LEU A 1 177 ? -9.716 -8.452 6.715 1.00 88.75 177 LEU A CA 1
ATOM 1495 C C . LEU A 1 177 ? -8.995 -7.122 6.529 1.00 88.75 177 LEU A C 1
ATOM 1497 O O . LEU A 1 177 ? -7.955 -6.903 7.159 1.00 88.75 177 LEU A O 1
ATOM 1501 N N . LYS A 1 178 ? -9.555 -6.265 5.683 1.00 91.69 178 LYS A N 1
ATOM 1502 C CA . LYS A 1 178 ? -9.170 -4.867 5.551 1.00 91.69 178 LYS A CA 1
ATOM 1503 C C . LYS A 1 178 ? -10.384 -3.988 5.785 1.00 91.69 178 LYS A C 1
ATOM 1505 O O . LYS A 1 178 ? -11.445 -4.251 5.237 1.00 91.69 178 LYS A O 1
ATOM 1510 N N . VAL A 1 179 ? -10.226 -2.974 6.614 1.00 93.56 179 VAL A N 1
ATOM 1511 C CA . VAL A 1 179 ? -11.243 -1.966 6.903 1.00 93.56 179 VAL A CA 1
ATOM 1512 C C . VAL A 1 179 ? -10.634 -0.630 6.537 1.00 93.56 179 VAL A C 1
ATOM 1514 O O . VAL A 1 179 ? -9.514 -0.354 6.964 1.00 93.56 179 VAL A O 1
ATOM 1517 N N . PHE A 1 180 ? -11.334 0.156 5.733 1.00 95.69 180 PHE A N 1
ATOM 1518 C CA . PHE A 1 180 ? -10.974 1.527 5.406 1.00 95.69 180 PHE A CA 1
ATOM 1519 C C . PHE A 1 180 ? -12.000 2.471 6.008 1.00 95.69 180 PHE A C 1
ATOM 1521 O O . PHE A 1 180 ? -13.199 2.201 5.939 1.00 95.69 180 PHE A O 1
ATOM 1528 N N . PHE A 1 181 ? -11.522 3.575 6.562 1.00 95.50 181 PHE A N 1
ATOM 1529 C CA . PHE A 1 181 ? -12.346 4.602 7.171 1.00 95.50 181 PHE A CA 1
ATOM 1530 C C . PHE A 1 181 ? -12.469 5.787 6.212 1.00 95.50 181 PHE A C 1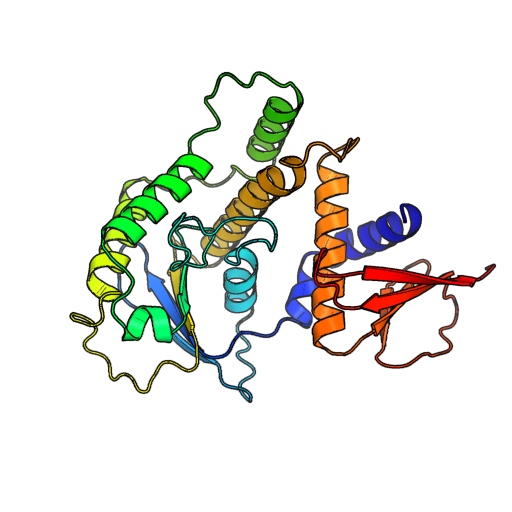
ATOM 1532 O O . PHE A 1 181 ? -11.468 6.389 5.822 1.00 95.50 181 PHE A O 1
ATOM 1539 N N . LEU A 1 182 ? -13.703 6.068 5.796 1.00 95.12 182 LEU A N 1
ATOM 1540 C CA . LEU A 1 182 ? -14.080 7.208 4.974 1.00 95.12 182 LEU A CA 1
ATOM 1541 C C . LEU A 1 182 ? -14.173 8.450 5.858 1.00 95.12 182 LEU A C 1
ATOM 1543 O O . LEU A 1 182 ? -14.933 8.460 6.826 1.00 95.12 182 LEU A O 1
ATOM 1547 N N . ILE A 1 183 ? -13.450 9.500 5.482 1.00 91.25 183 ILE A N 1
ATOM 1548 C CA . ILE A 1 183 ? -13.511 10.811 6.126 1.00 91.25 183 ILE A CA 1
ATOM 1549 C C . ILE A 1 183 ? -14.029 11.821 5.121 1.00 91.25 183 ILE A C 1
ATOM 1551 O O . ILE A 1 183 ? -13.425 12.021 4.069 1.00 91.25 183 ILE A O 1
ATOM 1555 N N . ASP A 1 184 ? -15.139 12.458 5.484 1.00 87.50 184 ASP A N 1
ATOM 1556 C CA . ASP A 1 184 ? -15.883 13.458 4.716 1.00 87.50 184 ASP A CA 1
ATOM 1557 C C . ASP A 1 184 ? -16.373 12.962 3.346 1.00 87.50 184 ASP A C 1
ATOM 1559 O O . ASP A 1 184 ? -17.574 12.803 3.138 1.00 87.50 184 ASP A O 1
ATOM 1563 N N . ASN A 1 185 ? -15.461 12.700 2.409 1.00 91.94 185 ASN A N 1
ATOM 1564 C CA . ASN A 1 185 ? -15.737 12.137 1.093 1.00 91.94 185 ASN A CA 1
ATOM 1565 C C . ASN A 1 185 ? -14.556 11.286 0.577 1.00 91.94 185 ASN A C 1
ATOM 1567 O O . ASN A 1 185 ? -13.457 11.282 1.137 1.00 91.94 185 ASN A O 1
ATOM 1571 N N . MET A 1 186 ? -14.787 10.544 -0.511 1.00 93.56 186 MET A N 1
ATOM 1572 C CA . MET A 1 186 ? -13.814 9.583 -1.043 1.00 93.56 186 MET A CA 1
ATOM 1573 C C . MET A 1 186 ? -12.538 10.244 -1.581 1.00 93.56 186 MET A C 1
ATOM 1575 O O . MET A 1 186 ? -11.455 9.689 -1.419 1.00 93.56 186 MET A O 1
ATOM 1579 N N . GLU A 1 187 ? -12.651 11.416 -2.204 1.00 92.50 187 GLU A N 1
ATOM 1580 C CA . GLU A 1 187 ? -11.512 12.142 -2.773 1.00 92.50 187 GLU A CA 1
ATOM 1581 C C . GLU A 1 187 ? -10.553 12.597 -1.668 1.00 92.50 187 GLU A C 1
ATOM 1583 O O . GLU A 1 187 ? -9.375 12.237 -1.686 1.00 92.50 187 GLU A O 1
ATOM 1588 N N . ASN A 1 188 ? -11.085 13.260 -0.637 1.00 90.69 188 ASN A N 1
ATOM 1589 C CA . ASN A 1 188 ? -10.321 13.672 0.542 1.00 90.69 188 ASN A CA 1
ATOM 1590 C C . ASN A 1 188 ? -9.705 12.468 1.263 1.00 90.69 188 ASN A C 1
ATOM 1592 O O . ASN A 1 188 ? -8.543 12.504 1.668 1.00 90.69 188 ASN A O 1
ATOM 1596 N N . THR A 1 189 ? -10.463 11.374 1.382 1.00 92.31 189 THR A N 1
ATOM 1597 C CA . THR A 1 189 ? -9.971 10.135 1.993 1.00 92.31 189 THR A CA 1
ATOM 1598 C C . THR A 1 189 ? -8.776 9.575 1.219 1.00 92.31 189 THR A C 1
ATOM 1600 O O . THR A 1 189 ? -7.749 9.266 1.821 1.00 92.31 189 THR A O 1
ATOM 1603 N N . ILE A 1 190 ? -8.863 9.469 -0.113 1.00 92.69 190 ILE A N 1
ATOM 1604 C CA . ILE A 1 190 ? -7.757 8.985 -0.955 1.00 92.69 190 ILE A CA 1
ATOM 1605 C C . ILE A 1 190 ? -6.524 9.878 -0.812 1.00 92.69 190 ILE A C 1
ATOM 1607 O O . ILE A 1 190 ? -5.419 9.355 -0.651 1.00 92.69 190 ILE A O 1
ATOM 1611 N N . GLU A 1 191 ? -6.697 11.199 -0.860 1.00 90.56 191 GLU A N 1
ATOM 1612 C CA . GLU A 1 191 ? -5.580 12.133 -0.716 1.00 90.56 191 GLU A CA 1
ATOM 1613 C C . GLU A 1 191 ? -4.922 12.018 0.662 1.00 90.56 191 GLU A C 1
ATOM 1615 O O . GLU A 1 191 ? -3.693 12.020 0.754 1.00 90.56 191 GLU A O 1
ATOM 1620 N N . PHE A 1 192 ? -5.699 11.791 1.724 1.00 89.31 192 PHE A N 1
ATOM 1621 C CA . PHE A 1 192 ? -5.140 11.527 3.046 1.00 89.31 192 PHE A CA 1
ATOM 1622 C C . PHE A 1 192 ? -4.346 10.213 3.093 1.00 89.31 192 PHE A C 1
ATOM 1624 O O . PHE A 1 192 ? -3.227 10.168 3.608 1.00 89.31 192 PHE A O 1
ATOM 1631 N N . PHE A 1 193 ? -4.873 9.136 2.506 1.00 90.38 193 PHE A N 1
ATOM 1632 C CA . PHE A 1 193 ? -4.144 7.869 2.384 1.00 90.38 193 PHE A CA 1
ATOM 1633 C C . PHE A 1 193 ? -2.815 8.039 1.646 1.00 90.38 193 PHE A C 1
ATOM 1635 O O . PHE A 1 193 ? -1.784 7.527 2.089 1.00 90.38 193 PHE A O 1
ATOM 1642 N N . LYS A 1 194 ? -2.837 8.766 0.527 1.00 89.19 194 LYS A N 1
ATOM 1643 C CA . LYS A 1 194 ? -1.653 9.074 -0.273 1.00 89.19 194 LYS A CA 1
ATOM 1644 C C . LYS A 1 194 ? -0.642 9.882 0.536 1.00 89.19 194 LYS A C 1
ATOM 1646 O O . LYS A 1 194 ? 0.540 9.540 0.551 1.00 89.19 194 LYS A O 1
ATOM 1651 N N . GLN A 1 195 ? -1.109 10.903 1.247 1.00 88.38 195 GLN A N 1
ATOM 1652 C CA . GLN A 1 195 ? -0.306 11.723 2.141 1.00 88.38 195 GLN A CA 1
ATOM 1653 C C . GLN A 1 195 ? 0.439 10.859 3.169 1.00 88.38 195 GLN A C 1
ATOM 1655 O O . GLN A 1 195 ? 1.669 10.857 3.199 1.00 88.38 195 GLN A O 1
ATOM 1660 N N . GLU A 1 196 ? -0.289 10.067 3.959 1.00 84.69 196 GLU A N 1
ATOM 1661 C CA . GLU A 1 196 ? 0.289 9.206 4.999 1.00 84.69 196 GLU A CA 1
ATOM 1662 C C . GLU A 1 196 ? 1.257 8.169 4.425 1.00 84.69 196 GLU A C 1
ATOM 1664 O O . GLU A 1 196 ? 2.318 7.907 4.998 1.00 84.69 196 GLU A O 1
ATOM 1669 N N . TYR A 1 197 ? 0.933 7.611 3.255 1.00 86.06 197 TYR A N 1
ATOM 1670 C CA . TYR A 1 197 ? 1.823 6.704 2.546 1.00 86.06 197 TYR A CA 1
ATOM 1671 C C . TYR A 1 197 ? 3.176 7.353 2.247 1.00 86.06 197 TYR A C 1
ATOM 1673 O O . TYR A 1 197 ? 4.214 6.752 2.538 1.00 86.06 197 TYR A O 1
ATOM 1681 N N . TYR A 1 198 ? 3.186 8.571 1.696 1.00 83.25 198 TYR A N 1
ATOM 1682 C CA . TYR A 1 198 ? 4.428 9.265 1.366 1.00 83.25 198 TYR A CA 1
ATOM 1683 C C . TYR A 1 198 ? 5.161 9.799 2.599 1.00 83.25 198 TYR A C 1
ATOM 1685 O O . TYR A 1 198 ? 6.390 9.715 2.621 1.00 83.25 198 TYR A O 1
ATOM 1693 N N . LYS A 1 199 ? 4.458 10.245 3.653 1.00 82.06 199 LYS A N 1
ATOM 1694 C CA . LYS A 1 199 ? 5.085 10.553 4.953 1.00 82.06 199 LYS A CA 1
ATOM 1695 C C . LYS A 1 199 ? 5.865 9.346 5.464 1.00 82.06 199 LYS A C 1
ATOM 1697 O O . LYS A 1 199 ? 7.065 9.427 5.727 1.00 82.06 199 LYS A O 1
ATOM 1702 N N . TYR A 1 200 ? 5.196 8.194 5.532 1.00 78.69 200 TYR A N 1
ATOM 1703 C CA . TYR A 1 200 ? 5.802 6.946 5.980 1.00 78.69 200 TYR A CA 1
ATOM 1704 C C . TYR A 1 200 ? 6.943 6.501 5.049 1.00 78.69 200 TYR A C 1
ATOM 1706 O O . TYR A 1 200 ? 7.974 6.017 5.518 1.00 78.69 200 TYR A O 1
ATOM 1714 N N . LEU A 1 201 ? 6.801 6.691 3.733 1.00 79.94 201 LEU A N 1
ATOM 1715 C CA . LEU A 1 201 ? 7.836 6.377 2.748 1.00 79.94 201 LEU A CA 1
ATOM 1716 C C . LEU A 1 201 ? 9.106 7.202 2.947 1.00 79.94 201 LEU A C 1
ATOM 1718 O O . LEU A 1 201 ? 10.189 6.618 3.006 1.00 79.94 201 LEU A O 1
ATOM 1722 N N . CYS A 1 202 ? 8.977 8.522 3.072 1.00 78.19 202 CYS A N 1
ATOM 1723 C CA . CYS A 1 202 ? 10.107 9.434 3.236 1.00 78.19 202 CYS A CA 1
ATOM 1724 C C . CYS A 1 202 ? 10.952 9.044 4.455 1.00 78.19 202 CYS 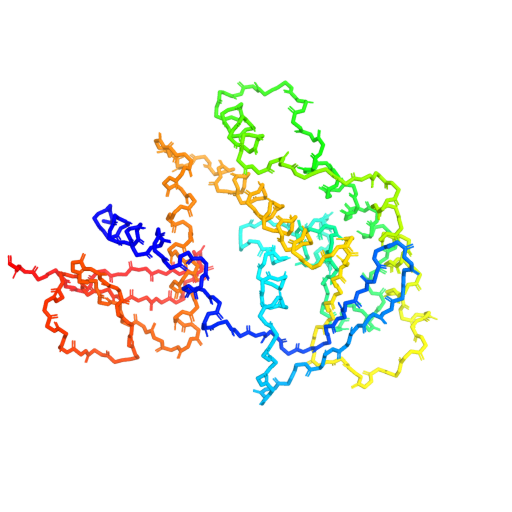A C 1
ATOM 1726 O O . CYS A 1 202 ? 12.167 8.889 4.339 1.00 78.19 202 CYS A O 1
ATOM 1728 N N . TRP A 1 203 ? 10.302 8.759 5.587 1.00 73.88 203 TRP A N 1
ATOM 1729 C CA . TRP A 1 203 ? 10.980 8.282 6.794 1.00 73.88 203 TRP A CA 1
ATOM 1730 C C . TRP A 1 203 ? 11.721 6.952 6.583 1.00 73.88 203 TRP A C 1
ATOM 1732 O O . TRP A 1 203 ? 12.865 6.789 7.011 1.00 73.88 203 TRP A O 1
ATOM 1742 N N . ASN A 1 204 ? 11.105 5.991 5.890 1.00 72.12 204 ASN A N 1
ATOM 1743 C CA . ASN A 1 204 ? 11.657 4.639 5.749 1.00 72.12 204 ASN A CA 1
ATOM 1744 C C . ASN A 1 204 ? 12.739 4.497 4.670 1.00 72.12 204 ASN A C 1
ATOM 1746 O O . ASN A 1 204 ? 13.618 3.639 4.785 1.00 72.12 204 ASN A O 1
ATOM 1750 N N . ILE A 1 205 ? 12.696 5.318 3.620 1.00 69.69 205 ILE A N 1
ATOM 1751 C CA . ILE A 1 205 ? 13.731 5.348 2.580 1.00 69.69 205 ILE A CA 1
ATOM 1752 C C . ILE A 1 205 ? 15.088 5.784 3.167 1.00 69.69 205 ILE A C 1
ATOM 1754 O O . ILE A 1 205 ? 16.133 5.359 2.663 1.00 69.69 205 ILE A O 1
ATOM 1758 N N . LEU A 1 206 ? 15.078 6.577 4.245 1.00 58.16 206 LEU A N 1
ATOM 1759 C CA . LEU A 1 206 ? 16.239 7.324 4.738 1.00 58.16 206 LEU A CA 1
ATOM 1760 C C . LEU A 1 206 ? 16.834 6.796 6.055 1.00 58.16 206 LEU A C 1
ATOM 1762 O O . LEU A 1 206 ? 17.979 7.108 6.372 1.00 58.16 206 LEU A O 1
ATOM 1766 N N . ASP A 1 207 ? 16.149 5.887 6.759 1.00 53.09 207 ASP A N 1
ATOM 1767 C CA . ASP A 1 207 ? 16.632 5.243 8.002 1.00 53.09 207 ASP A CA 1
ATOM 1768 C C . ASP A 1 207 ? 17.865 4.315 7.803 1.00 53.09 207 ASP A C 1
ATOM 1770 O O . ASP A 1 207 ? 18.436 3.752 8.739 1.00 53.09 207 ASP A O 1
ATOM 1774 N N . LYS A 1 208 ? 18.363 4.135 6.572 1.00 49.56 208 LYS A N 1
ATOM 1775 C CA . LYS A 1 208 ? 19.572 3.332 6.321 1.00 49.56 208 LYS A CA 1
ATOM 1776 C C . LYS A 1 208 ? 20.789 4.231 6.140 1.00 49.56 208 LYS A C 1
ATOM 1778 O O . LYS A 1 208 ? 20.866 4.968 5.167 1.00 49.56 208 LYS A O 1
ATOM 1783 N N . LYS A 1 209 ? 21.790 4.033 7.014 1.00 43.78 209 LYS A N 1
ATOM 1784 C CA . LYS A 1 209 ? 23.184 4.554 7.031 1.00 43.78 209 LYS A CA 1
ATOM 1785 C C . LYS A 1 209 ? 23.988 4.476 5.700 1.00 43.78 209 LYS A C 1
ATOM 1787 O O . LYS A 1 209 ? 25.212 4.442 5.742 1.00 43.78 209 LYS A O 1
ATOM 1792 N N . LYS A 1 210 ? 23.364 4.324 4.528 1.00 43.09 210 LYS A N 1
ATOM 1793 C CA . LYS A 1 210 ? 24.017 3.912 3.276 1.00 43.09 210 LYS A CA 1
ATOM 1794 C C . LYS A 1 210 ? 23.504 4.576 2.000 1.00 43.09 210 LYS A C 1
ATOM 1796 O O . LYS A 1 210 ? 23.910 4.136 0.930 1.00 43.09 210 LYS A O 1
ATOM 1801 N N . ARG A 1 211 ? 22.625 5.573 2.057 1.00 47.09 211 ARG A N 1
ATOM 1802 C CA . ARG A 1 211 ? 22.197 6.253 0.831 1.00 47.09 211 ARG A CA 1
ATOM 1803 C C . ARG A 1 211 ? 22.336 7.750 1.008 1.00 47.09 211 ARG A C 1
ATOM 1805 O O . ARG A 1 211 ? 21.521 8.395 1.652 1.00 47.09 211 ARG A O 1
ATOM 1812 N N . ASP A 1 212 ? 23.437 8.242 0.462 1.00 47.53 212 ASP A N 1
ATOM 1813 C CA . ASP A 1 212 ? 23.680 9.646 0.169 1.00 47.53 212 ASP A CA 1
ATOM 1814 C C . ASP A 1 212 ? 22.725 10.040 -0.969 1.00 47.53 212 ASP A C 1
ATOM 1816 O O . ASP A 1 212 ? 23.103 10.105 -2.139 1.00 47.53 212 ASP A O 1
ATOM 1820 N N . TYR A 1 213 ? 21.426 10.130 -0.664 1.00 51.94 213 TYR A N 1
ATOM 1821 C CA . TYR A 1 213 ? 20.471 10.623 -1.643 1.00 51.94 213 TYR A CA 1
ATOM 1822 C C . TYR A 1 213 ? 20.741 12.105 -1.804 1.00 51.94 213 TYR A C 1
ATOM 1824 O O . TYR A 1 213 ? 20.480 12.899 -0.904 1.00 51.94 213 TYR A O 1
ATOM 1832 N N . LYS A 1 214 ? 21.260 12.471 -2.974 1.00 54.72 214 LYS A N 1
ATOM 1833 C CA . LYS A 1 214 ? 21.507 13.867 -3.314 1.00 54.72 214 LYS A CA 1
ATOM 1834 C C . LYS A 1 214 ? 20.214 14.699 -3.313 1.00 54.72 214 LYS A C 1
ATOM 1836 O O . LYS A 1 214 ? 20.338 15.908 -3.143 1.00 54.72 214 LYS A O 1
ATOM 1841 N N . LYS A 1 215 ? 19.017 14.082 -3.433 1.00 71.06 215 LYS A N 1
ATOM 1842 C CA . LYS A 1 215 ? 17.670 14.674 -3.233 1.00 71.06 215 LYS A CA 1
ATOM 1843 C C . LYS A 1 215 ? 16.627 13.602 -2.857 1.00 71.06 215 LYS A C 1
ATOM 1845 O O . LYS A 1 215 ? 16.678 12.484 -3.364 1.00 71.06 215 LYS A O 1
ATOM 1850 N N . LEU A 1 216 ? 15.663 13.936 -1.991 1.00 75.50 216 LEU A N 1
ATOM 1851 C CA . LEU A 1 216 ? 14.579 13.032 -1.551 1.00 75.50 216 LEU A CA 1
ATOM 1852 C C . LEU A 1 216 ? 13.644 12.609 -2.700 1.00 75.50 216 LEU A C 1
ATOM 1854 O O . LEU A 1 216 ? 13.174 11.474 -2.738 1.00 75.50 216 LEU A O 1
ATOM 1858 N N . GLU A 1 217 ? 13.436 13.492 -3.671 1.00 79.94 217 GLU A N 1
ATOM 1859 C CA . GLU A 1 217 ? 12.621 13.245 -4.867 1.00 79.94 217 GLU A CA 1
ATOM 1860 C C . GLU A 1 217 ? 13.145 12.059 -5.685 1.00 79.94 217 GLU A C 1
ATOM 1862 O O . GLU A 1 217 ? 12.380 11.160 -6.035 1.00 79.94 217 GLU A O 1
ATOM 1867 N N . ASP A 1 218 ? 14.461 12.003 -5.909 1.00 80.81 218 ASP A N 1
ATOM 1868 C CA . ASP A 1 218 ? 15.108 10.915 -6.649 1.00 80.81 218 ASP A CA 1
ATOM 1869 C C . ASP A 1 218 ? 14.930 9.575 -5.923 1.00 80.81 218 ASP A C 1
ATOM 1871 O O . ASP A 1 218 ? 14.695 8.538 -6.542 1.00 80.81 218 ASP A O 1
ATOM 1875 N N . ALA A 1 219 ? 14.976 9.601 -4.588 1.00 79.75 219 ALA A N 1
ATOM 1876 C CA . ALA A 1 219 ? 14.779 8.426 -3.750 1.00 79.75 219 ALA A CA 1
ATOM 1877 C C . ALA A 1 219 ? 13.342 7.884 -3.837 1.00 79.75 219 ALA A C 1
ATOM 1879 O O . ALA A 1 219 ? 13.124 6.671 -3.928 1.00 79.75 219 ALA A O 1
ATOM 1880 N N . ILE A 1 220 ? 12.355 8.786 -3.821 1.00 83.25 220 ILE A N 1
ATOM 1881 C CA . ILE A 1 220 ? 10.936 8.448 -3.985 1.00 83.25 220 ILE A CA 1
ATOM 1882 C C . ILE A 1 220 ? 10.691 7.888 -5.388 1.00 83.25 220 ILE A C 1
ATOM 1884 O O . ILE A 1 220 ? 10.002 6.872 -5.523 1.00 83.25 220 ILE A O 1
ATOM 1888 N N . LEU A 1 221 ? 11.270 8.505 -6.421 1.00 86.81 221 LEU A N 1
ATOM 1889 C CA . LEU A 1 221 ? 11.165 8.046 -7.804 1.00 86.81 221 LEU A CA 1
ATOM 1890 C C . LEU A 1 221 ? 11.769 6.647 -7.975 1.00 86.81 221 LEU A C 1
ATOM 1892 O O . LEU A 1 221 ? 11.110 5.759 -8.516 1.00 86.81 221 LEU A O 1
ATOM 1896 N N . GLU A 1 222 ? 12.981 6.421 -7.462 1.00 86.00 222 GLU A N 1
ATOM 1897 C CA . GLU A 1 222 ? 13.645 5.116 -7.500 1.00 86.00 222 GLU A CA 1
ATOM 1898 C C . GLU A 1 222 ? 12.787 4.051 -6.802 1.00 86.00 222 GLU A C 1
ATOM 1900 O O . GLU A 1 222 ? 12.534 2.974 -7.347 1.00 86.00 222 GLU A O 1
ATOM 1905 N N . TYR A 1 223 ? 12.268 4.355 -5.610 1.00 85.31 223 TYR A N 1
ATOM 1906 C CA . TYR A 1 223 ? 11.382 3.442 -4.895 1.00 85.31 223 TYR A CA 1
ATOM 1907 C C . TYR A 1 223 ? 10.092 3.148 -5.679 1.00 85.31 223 TYR A C 1
ATOM 1909 O O . TYR A 1 223 ? 9.650 1.997 -5.740 1.00 85.31 223 TYR A O 1
ATOM 1917 N N . THR A 1 224 ? 9.502 4.164 -6.306 1.00 87.31 224 THR A N 1
ATOM 1918 C CA . THR A 1 224 ? 8.292 4.027 -7.129 1.00 87.31 224 THR A CA 1
ATOM 1919 C C . THR A 1 224 ? 8.555 3.142 -8.346 1.00 87.31 224 THR A C 1
ATOM 1921 O O . THR A 1 224 ? 7.758 2.247 -8.636 1.00 87.31 224 THR A O 1
ATOM 1924 N N . PHE A 1 225 ? 9.721 3.284 -8.979 1.00 90.06 225 PHE A N 1
ATOM 1925 C CA . PHE A 1 225 ? 10.167 2.399 -10.051 1.00 90.06 225 PHE A CA 1
ATOM 1926 C C . PHE A 1 225 ? 10.264 0.939 -9.586 1.00 90.06 225 PHE A C 1
ATOM 1928 O O . PHE A 1 225 ? 9.698 0.046 -10.218 1.00 90.06 225 PHE A O 1
ATOM 1935 N N . TYR A 1 226 ? 10.879 0.667 -8.428 1.00 87.56 226 TYR A N 1
ATOM 1936 C CA . TYR A 1 226 ? 10.904 -0.694 -7.875 1.00 87.56 226 TYR A CA 1
ATOM 1937 C C . TYR A 1 226 ? 9.504 -1.246 -7.589 1.00 87.56 226 TYR A C 1
ATOM 1939 O O . TYR A 1 226 ? 9.259 -2.439 -7.775 1.00 87.56 226 TYR A O 1
ATOM 1947 N N . ARG A 1 227 ? 8.568 -0.408 -7.127 1.00 85.62 227 ARG A N 1
ATOM 1948 C CA . ARG A 1 227 ? 7.181 -0.828 -6.877 1.00 85.62 227 ARG A CA 1
ATOM 1949 C C . ARG A 1 227 ? 6.455 -1.193 -8.162 1.00 85.62 227 ARG A C 1
ATOM 1951 O O . ARG A 1 227 ? 5.772 -2.218 -8.167 1.00 85.62 227 ARG A O 1
ATOM 1958 N N . TYR A 1 228 ? 6.643 -0.407 -9.218 1.00 90.25 228 TYR A N 1
ATOM 1959 C CA . TYR A 1 228 ? 6.174 -0.733 -10.559 1.00 90.25 228 TYR A CA 1
ATOM 1960 C C . TYR A 1 228 ? 6.720 -2.101 -11.003 1.00 90.25 228 TYR A C 1
ATOM 1962 O O . TYR A 1 228 ? 5.943 -3.015 -11.275 1.00 90.25 228 TYR A O 1
ATOM 1970 N N . LEU A 1 229 ? 8.036 -2.315 -10.921 1.00 90.81 229 LEU A N 1
ATOM 1971 C CA . LEU A 1 229 ? 8.656 -3.587 -11.309 1.00 90.81 229 LEU A CA 1
ATOM 1972 C C . LEU A 1 229 ? 8.172 -4.791 -10.485 1.00 90.81 229 LEU A C 1
ATOM 1974 O O . LEU A 1 229 ? 7.996 -5.880 -11.024 1.00 90.81 229 LEU A O 1
ATOM 1978 N N . ILE A 1 230 ? 7.915 -4.626 -9.184 1.00 87.19 230 ILE A N 1
ATOM 1979 C CA . ILE A 1 230 ? 7.356 -5.702 -8.347 1.00 87.19 230 ILE A CA 1
ATOM 1980 C C . ILE A 1 230 ? 5.964 -6.121 -8.839 1.00 87.19 230 ILE A C 1
ATOM 1982 O O . ILE A 1 230 ? 5.617 -7.301 -8.752 1.00 87.19 230 ILE A O 1
ATOM 1986 N N . ILE A 1 231 ? 5.148 -5.179 -9.319 1.00 86.75 231 ILE A N 1
ATOM 1987 C CA . ILE A 1 231 ? 3.821 -5.487 -9.864 1.00 86.75 231 ILE A CA 1
ATOM 1988 C C . ILE A 1 231 ? 3.958 -6.293 -11.153 1.00 86.75 231 ILE A C 1
ATOM 1990 O O . ILE A 1 231 ? 3.318 -7.336 -11.271 1.00 86.75 231 ILE A O 1
ATOM 1994 N N . GLU A 1 232 ? 4.841 -5.871 -12.054 1.00 91.19 232 GLU A N 1
ATOM 1995 C CA . GLU A 1 232 ? 5.150 -6.577 -13.304 1.00 91.19 232 GLU A CA 1
ATOM 1996 C C . GLU A 1 232 ? 5.638 -8.003 -13.038 1.00 91.19 232 GLU A C 1
ATOM 1998 O O . GLU A 1 232 ? 5.105 -8.977 -13.572 1.00 91.19 232 GLU A O 1
ATOM 2003 N N . LEU A 1 233 ? 6.575 -8.146 -12.104 1.00 89.75 233 LEU A N 1
ATOM 2004 C CA . LEU A 1 233 ? 7.143 -9.431 -11.728 1.00 89.75 233 LEU A CA 1
ATOM 2005 C C . LEU A 1 233 ? 6.090 -10.388 -11.143 1.00 89.75 233 LEU A C 1
ATOM 2007 O O . LEU A 1 233 ? 6.105 -11.585 -11.429 1.00 89.75 233 LEU A O 1
ATOM 2011 N N . ARG A 1 234 ? 5.128 -9.876 -10.359 1.00 85.50 234 ARG A N 1
ATOM 2012 C CA . ARG A 1 234 ? 3.991 -10.670 -9.847 1.00 85.50 234 ARG A CA 1
ATOM 2013 C C . ARG A 1 234 ? 3.040 -11.139 -10.945 1.00 85.50 234 ARG A C 1
ATOM 2015 O O . ARG A 1 234 ? 2.297 -12.092 -10.717 1.00 85.50 234 ARG A O 1
ATOM 2022 N N . GLN A 1 235 ? 3.039 -10.479 -12.099 1.00 87.19 235 GLN A N 1
ATOM 2023 C CA . GLN A 1 235 ? 2.291 -10.908 -13.279 1.00 87.19 235 GLN A CA 1
ATOM 2024 C C . GLN A 1 235 ? 3.084 -11.880 -14.162 1.00 87.19 235 GLN A C 1
ATOM 2026 O O . GLN A 1 235 ? 2.538 -12.384 -15.137 1.00 87.19 235 GLN A O 1
ATOM 2031 N N . GLY A 1 236 ? 4.335 -12.182 -13.803 1.00 90.19 236 GLY A N 1
ATOM 2032 C CA . GLY A 1 236 ? 5.219 -13.030 -14.597 1.00 90.19 236 GLY A CA 1
ATOM 2033 C C . GLY A 1 236 ? 5.955 -12.275 -15.702 1.00 90.19 236 GLY A C 1
ATOM 2034 O O . GLY A 1 236 ? 6.509 -12.912 -16.591 1.00 90.19 236 GLY A O 1
ATOM 2035 N N . ASN A 1 237 ? 5.981 -10.939 -15.662 1.00 93.25 237 ASN A N 1
ATOM 2036 C CA . ASN A 1 237 ? 6.769 -10.139 -16.591 1.00 93.25 237 ASN A CA 1
ATOM 2037 C C . ASN A 1 237 ? 8.179 -9.947 -16.022 1.00 93.25 237 ASN A C 1
ATOM 2039 O O . ASN A 1 237 ? 8.408 -9.097 -15.164 1.00 93.25 237 ASN A O 1
ATOM 2043 N N . TYR A 1 238 ? 9.114 -10.778 -16.476 1.00 94.19 238 TYR A N 1
ATOM 2044 C CA . TYR A 1 238 ? 10.496 -10.789 -15.989 1.00 94.19 238 TYR A CA 1
ATOM 2045 C C . TYR A 1 238 ? 11.404 -9.853 -16.786 1.00 94.19 238 TYR A C 1
ATOM 2047 O O . TYR A 1 238 ? 12.349 -9.303 -16.223 1.00 94.19 238 TYR A O 1
ATOM 2055 N N . TYR A 1 239 ? 11.127 -9.678 -18.080 1.00 95.44 239 TYR A N 1
ATOM 2056 C CA . TYR A 1 239 ? 11.940 -8.888 -18.998 1.00 95.44 239 TYR A CA 1
ATOM 2057 C C . TYR A 1 239 ? 11.385 -7.474 -19.115 1.00 95.44 239 TYR A C 1
ATOM 2059 O O . TYR A 1 239 ? 10.194 -7.293 -19.366 1.00 95.44 239 TYR A O 1
ATOM 2067 N N . ILE A 1 240 ? 12.259 -6.485 -18.947 1.00 95.56 240 ILE A N 1
ATOM 2068 C CA . ILE A 1 240 ? 11.926 -5.062 -18.997 1.00 95.56 240 ILE A CA 1
ATOM 2069 C C . ILE A 1 240 ? 12.723 -4.425 -20.128 1.00 95.56 240 ILE A C 1
ATOM 2071 O O . ILE A 1 240 ? 13.952 -4.462 -20.127 1.00 95.56 240 ILE A O 1
ATOM 2075 N N . TYR A 1 241 ? 12.025 -3.823 -21.077 1.00 95.25 241 TYR A N 1
ATOM 2076 C CA . TYR A 1 241 ? 12.600 -3.156 -22.233 1.00 95.25 241 TYR A CA 1
ATOM 2077 C C . TYR A 1 241 ? 12.406 -1.660 -22.066 1.00 95.25 241 TYR A C 1
ATOM 2079 O O . TYR A 1 241 ? 11.281 -1.165 -22.042 1.00 95.25 241 TYR A O 1
ATOM 2087 N N . VAL A 1 242 ? 13.510 -0.940 -21.947 1.00 94.00 242 VAL A N 1
ATOM 2088 C CA . VAL A 1 242 ? 13.509 0.513 -21.806 1.00 94.00 242 VAL A CA 1
ATOM 2089 C C . VAL A 1 242 ? 13.801 1.105 -23.174 1.00 94.00 242 VAL A C 1
ATOM 2091 O O . VAL A 1 242 ? 14.891 0.924 -23.722 1.00 94.00 242 VAL A O 1
ATOM 2094 N N . THR A 1 243 ? 12.817 1.795 -23.733 1.00 92.50 243 THR A N 1
ATOM 2095 C CA . THR A 1 243 ? 12.953 2.589 -24.960 1.00 92.50 243 THR A CA 1
ATOM 2096 C C . THR A 1 243 ? 13.185 4.055 -24.592 1.00 92.50 243 THR A C 1
ATOM 2098 O O . THR A 1 243 ? 13.207 4.403 -23.416 1.00 92.50 243 THR A O 1
ATOM 2101 N N . LYS A 1 244 ? 13.335 4.946 -25.578 1.00 88.62 244 LYS A N 1
ATOM 2102 C CA . LYS A 1 244 ? 13.457 6.390 -25.310 1.00 88.62 244 LYS A CA 1
ATOM 2103 C C . LYS A 1 244 ? 12.241 6.968 -24.565 1.00 88.62 244 LYS A C 1
ATOM 2105 O O . LYS A 1 244 ? 12.410 7.886 -23.772 1.00 88.62 244 LYS A O 1
ATOM 2110 N N . ASN A 1 245 ? 11.044 6.442 -24.834 1.00 89.12 245 ASN A N 1
ATOM 2111 C CA . ASN A 1 245 ? 9.781 7.064 -24.422 1.00 89.12 245 ASN A CA 1
ATOM 2112 C C . ASN A 1 245 ? 8.885 6.146 -23.577 1.00 89.12 245 ASN A C 1
ATOM 2114 O O . ASN A 1 245 ? 7.830 6.585 -23.132 1.00 89.12 245 ASN A O 1
ATOM 2118 N N . ASP A 1 246 ? 9.249 4.875 -23.407 1.00 90.62 246 ASP A N 1
ATOM 2119 C CA . ASP A 1 246 ? 8.383 3.893 -22.754 1.00 90.62 246 ASP A CA 1
ATOM 2120 C C . ASP A 1 246 ? 9.168 2.749 -22.107 1.00 90.62 246 ASP A C 1
ATOM 2122 O O . ASP A 1 246 ? 10.308 2.456 -22.493 1.00 90.62 246 ASP A O 1
ATOM 2126 N N . ILE A 1 247 ? 8.512 2.076 -21.164 1.00 92.81 247 ILE A N 1
ATOM 2127 C CA . ILE A 1 247 ? 8.978 0.848 -20.527 1.00 92.81 247 ILE A CA 1
ATOM 2128 C C . ILE A 1 247 ? 7.975 -0.261 -20.825 1.00 92.81 247 ILE A C 1
ATOM 2130 O O . ILE A 1 247 ? 6.835 -0.242 -20.367 1.00 92.81 247 ILE A O 1
ATOM 2134 N N . ILE A 1 248 ? 8.433 -1.253 -21.582 1.00 93.75 248 ILE A N 1
ATOM 2135 C CA . ILE A 1 248 ? 7.633 -2.402 -21.999 1.00 93.75 248 ILE A CA 1
ATOM 2136 C C . ILE A 1 248 ? 8.060 -3.608 -21.169 1.00 93.75 248 ILE A C 1
ATOM 2138 O O . ILE A 1 248 ? 9.246 -3.797 -20.899 1.00 93.75 248 ILE A O 1
ATOM 2142 N N . THR A 1 249 ? 7.106 -4.441 -20.765 1.00 93.69 249 THR A N 1
ATOM 2143 C CA . THR A 1 249 ? 7.368 -5.616 -19.932 1.00 93.69 249 THR A CA 1
ATOM 2144 C C . THR A 1 249 ? 6.847 -6.879 -20.605 1.00 93.69 249 THR A C 1
ATOM 2146 O O . THR A 1 249 ? 5.792 -6.863 -21.234 1.00 93.69 249 THR A O 1
ATOM 2149 N N . SER A 1 250 ? 7.599 -7.978 -20.508 1.00 93.56 250 SER A N 1
ATOM 2150 C CA . SER A 1 250 ? 7.188 -9.272 -21.064 1.00 93.56 250 SER A CA 1
ATOM 2151 C C . SER A 1 250 ? 7.621 -10.441 -20.184 1.00 93.56 250 SER A C 1
ATOM 2153 O O . SER A 1 250 ? 8.605 -10.385 -19.438 1.00 93.56 250 SER A O 1
ATOM 2155 N N . SER A 1 251 ? 6.876 -11.538 -20.301 1.00 94.44 251 SER A N 1
ATOM 2156 C CA . SER A 1 251 ? 7.221 -12.838 -19.725 1.00 94.44 251 SER A CA 1
ATOM 2157 C C . SER A 1 251 ? 8.317 -13.570 -20.502 1.00 94.44 251 SER A C 1
ATOM 2159 O O . SER A 1 251 ? 8.931 -14.492 -19.964 1.00 94.44 251 SER A O 1
ATOM 2161 N N . LYS A 1 252 ? 8.595 -13.161 -21.748 1.00 92.94 252 LYS A N 1
ATOM 2162 C CA . LYS A 1 252 ? 9.585 -13.791 -22.630 1.00 92.94 252 LYS A CA 1
ATOM 2163 C C . LYS A 1 252 ? 10.599 -12.777 -23.149 1.00 92.94 252 LYS A C 1
ATOM 2165 O O . LYS A 1 252 ? 10.336 -11.575 -23.223 1.00 92.94 252 LYS A O 1
ATOM 2170 N N . LEU A 1 253 ? 11.775 -13.289 -23.511 1.00 92.12 253 LEU A N 1
ATOM 2171 C CA . LEU A 1 253 ? 12.779 -12.498 -24.207 1.00 92.12 253 LEU A CA 1
ATOM 2172 C C . LEU A 1 253 ? 12.333 -12.287 -25.660 1.00 92.12 253 LEU A C 1
ATOM 2174 O O . LEU A 1 253 ? 12.112 -13.246 -26.396 1.00 92.12 253 LEU A O 1
ATOM 2178 N N . GLU A 1 254 ? 12.212 -11.031 -26.060 1.00 89.81 254 GLU A N 1
ATOM 2179 C CA . GLU A 1 254 ? 11.614 -10.578 -27.309 1.00 89.81 254 GLU A CA 1
ATOM 2180 C C . GLU A 1 254 ? 12.503 -9.521 -27.966 1.00 89.81 254 GLU A C 1
ATOM 2182 O O . GLU A 1 254 ? 13.330 -8.864 -27.326 1.00 89.81 254 GLU A O 1
ATOM 2187 N N . LYS A 1 255 ? 12.330 -9.348 -29.277 1.00 87.19 255 LYS A N 1
ATOM 2188 C CA . LYS A 1 255 ? 13.010 -8.297 -30.031 1.00 87.19 255 LYS A CA 1
ATOM 2189 C C . LYS A 1 255 ? 12.108 -7.070 -30.095 1.00 87.19 255 LYS A C 1
ATOM 2191 O O . LYS A 1 255 ? 11.198 -7.017 -30.916 1.00 87.19 255 LYS A O 1
ATOM 2196 N N . ILE A 1 256 ? 12.392 -6.079 -29.256 1.00 88.50 256 ILE A N 1
ATOM 2197 C CA . ILE A 1 256 ? 11.673 -4.802 -29.245 1.00 88.50 256 ILE A CA 1
ATOM 2198 C C . ILE A 1 256 ? 12.465 -3.757 -30.034 1.00 88.50 256 ILE A C 1
ATOM 2200 O O . ILE A 1 256 ? 13.638 -3.503 -29.754 1.00 88.50 256 ILE A O 1
ATOM 2204 N N . PHE A 1 257 ? 11.832 -3.162 -31.046 1.00 85.88 257 PHE A N 1
ATOM 2205 C CA . PHE A 1 257 ? 12.441 -2.104 -31.852 1.00 85.88 257 PHE A CA 1
ATOM 2206 C C . PHE A 1 257 ? 12.615 -0.819 -31.030 1.00 85.88 257 PHE A C 1
ATOM 2208 O O . PHE A 1 257 ? 11.753 -0.471 -30.229 1.00 85.88 257 PHE A O 1
ATOM 2215 N N . GLY A 1 258 ? 13.738 -0.116 -31.211 1.00 87.75 258 GLY A N 1
ATOM 2216 C CA . GLY A 1 258 ? 14.041 1.105 -30.450 1.00 87.75 258 GLY A CA 1
ATOM 2217 C C . GLY A 1 258 ? 14.331 0.872 -28.960 1.00 87.75 258 GLY A C 1
ATOM 2218 O O . GLY A 1 258 ? 14.350 1.822 -28.175 1.00 87.75 258 GLY A O 1
ATOM 2219 N N . CYS A 1 259 ? 14.547 -0.382 -28.553 1.00 91.69 259 CYS A N 1
ATOM 2220 C CA . CYS A 1 259 ? 14.956 -0.725 -27.199 1.00 91.69 259 CYS A CA 1
ATOM 2221 C C . CYS A 1 259 ? 16.397 -0.268 -26.951 1.00 91.69 259 CYS A C 1
ATOM 2223 O O . CYS A 1 259 ? 17.300 -0.626 -27.700 1.00 91.69 259 CYS A O 1
ATOM 2225 N N . LYS A 1 260 ? 16.615 0.488 -25.873 1.00 92.31 260 LYS A N 1
ATOM 2226 C CA . LYS A 1 260 ? 17.936 0.945 -25.428 1.00 92.31 260 LYS A CA 1
ATOM 2227 C C . LYS A 1 260 ? 18.534 0.015 -24.376 1.00 92.31 260 LYS A C 1
ATOM 2229 O O . LYS A 1 260 ? 19.724 -0.297 -24.425 1.00 92.31 260 LYS A O 1
ATOM 2234 N N . TYR A 1 261 ? 17.701 -0.460 -23.450 1.00 93.31 261 TYR A N 1
ATOM 2235 C CA . TYR A 1 261 ? 18.112 -1.357 -22.370 1.00 93.31 261 TYR A CA 1
ATOM 2236 C C . TYR A 1 261 ? 17.160 -2.538 -22.236 1.00 93.31 261 TYR A C 1
ATOM 2238 O O . TYR A 1 261 ? 15.949 -2.351 -22.204 1.00 93.31 261 TYR A O 1
ATOM 2246 N N . ILE A 1 262 ? 17.719 -3.736 -22.091 1.00 93.50 262 ILE A N 1
ATOM 2247 C CA . ILE A 1 262 ? 16.984 -4.943 -21.711 1.00 93.50 262 ILE A CA 1
ATOM 2248 C C . ILE A 1 262 ? 17.429 -5.323 -20.305 1.00 93.50 262 ILE A C 1
ATOM 2250 O O . ILE A 1 262 ? 18.607 -5.612 -20.087 1.00 93.50 262 ILE A O 1
ATOM 2254 N N . LEU A 1 263 ? 16.497 -5.334 -19.361 1.00 93.94 263 LEU A N 1
ATOM 2255 C CA . LEU A 1 263 ? 16.713 -5.766 -17.985 1.00 93.94 263 LEU A CA 1
ATOM 2256 C C . LEU A 1 263 ? 15.959 -7.069 -17.726 1.00 93.94 263 LEU A C 1
ATOM 2258 O O . LEU A 1 263 ? 14.930 -7.339 -18.347 1.00 93.94 263 LEU A O 1
ATOM 2262 N N . ILE A 1 264 ? 16.434 -7.836 -16.754 1.00 93.69 264 ILE A N 1
ATOM 2263 C CA . ILE A 1 264 ? 15.671 -8.909 -16.126 1.00 93.69 264 ILE A CA 1
ATOM 2264 C C . ILE A 1 264 ? 15.464 -8.597 -14.655 1.00 93.69 264 ILE A C 1
ATOM 2266 O O . ILE A 1 264 ? 16.366 -8.120 -13.965 1.00 93.69 264 ILE A O 1
ATOM 2270 N N . THR A 1 265 ? 14.255 -8.871 -14.184 1.00 92.56 265 THR A N 1
ATOM 2271 C CA . THR A 1 265 ? 13.864 -8.706 -12.791 1.00 92.56 265 THR A CA 1
ATOM 2272 C C . THR A 1 265 ? 13.563 -10.055 -12.159 1.00 92.56 265 THR A C 1
ATOM 2274 O O . THR A 1 265 ? 12.974 -10.942 -12.780 1.00 92.56 265 THR A O 1
ATOM 2277 N N . ARG A 1 266 ? 13.997 -10.234 -10.909 1.00 89.88 266 ARG A N 1
ATOM 2278 C CA . ARG A 1 266 ? 13.783 -11.465 -10.135 1.00 89.88 266 ARG A CA 1
ATOM 2279 C C . ARG A 1 266 ? 13.449 -11.132 -8.686 1.00 89.88 266 ARG A C 1
ATOM 2281 O O . ARG A 1 266 ? 13.877 -10.102 -8.169 1.00 89.88 266 ARG A O 1
ATOM 2288 N N . PHE A 1 267 ? 12.710 -12.010 -8.007 1.00 83.94 267 PHE A N 1
ATOM 2289 C CA . PHE A 1 267 ? 12.517 -11.879 -6.562 1.00 83.94 267 PHE A CA 1
ATOM 2290 C C . PHE A 1 267 ? 13.815 -12.254 -5.853 1.00 83.94 267 PHE A C 1
ATOM 2292 O O . PHE A 1 267 ? 14.369 -13.323 -6.094 1.00 83.94 267 PHE A O 1
ATOM 2299 N N . ASN A 1 268 ? 14.264 -11.398 -4.940 1.00 75.69 268 ASN A N 1
ATOM 2300 C CA . ASN A 1 268 ? 15.430 -11.666 -4.108 1.00 75.69 268 ASN A CA 1
ATOM 2301 C C . ASN A 1 268 ? 15.028 -11.611 -2.630 1.00 75.69 268 ASN A C 1
ATOM 2303 O O . ASN A 1 268 ? 14.429 -10.632 -2.179 1.00 75.69 268 ASN A O 1
ATOM 2307 N N . ALA A 1 269 ? 15.385 -12.645 -1.865 1.00 60.00 269 ALA A N 1
ATOM 2308 C CA . ALA A 1 269 ? 15.049 -12.772 -0.445 1.00 60.00 269 ALA A CA 1
ATOM 2309 C C . ALA A 1 269 ? 15.573 -11.610 0.427 1.00 60.00 269 ALA A C 1
ATOM 2311 O O . ALA A 1 269 ? 15.039 -11.360 1.505 1.00 60.00 269 ALA A O 1
ATOM 2312 N N . LYS A 1 270 ? 16.607 -10.891 -0.030 1.00 52.25 270 LYS A N 1
ATOM 2313 C CA . LYS A 1 270 ? 17.279 -9.812 0.708 1.00 52.25 270 LYS A CA 1
ATOM 2314 C C . LYS A 1 270 ? 16.780 -8.410 0.346 1.00 52.25 270 LYS A C 1
ATOM 2316 O O . LYS A 1 270 ? 16.762 -7.535 1.210 1.00 52.25 270 LYS A O 1
ATOM 2321 N N . PHE A 1 271 ? 16.383 -8.190 -0.910 1.00 48.62 271 PHE A N 1
ATOM 2322 C CA . PHE A 1 271 ? 16.048 -6.858 -1.442 1.00 48.62 271 PHE A CA 1
ATOM 2323 C C . PHE A 1 271 ? 14.636 -6.749 -2.033 1.00 48.62 271 PHE A C 1
ATOM 2325 O O . PHE A 1 271 ? 14.265 -5.697 -2.544 1.00 48.62 271 PHE A O 1
ATOM 2332 N N . ASN A 1 272 ? 13.823 -7.803 -1.918 1.00 68.50 272 ASN A N 1
ATOM 2333 C CA . ASN A 1 272 ? 12.514 -7.995 -2.558 1.00 68.50 272 ASN A CA 1
ATOM 2334 C C . ASN A 1 272 ? 12.559 -8.080 -4.086 1.00 68.50 272 ASN A C 1
ATOM 2336 O O . ASN A 1 272 ? 11.796 -8.852 -4.652 1.00 68.50 272 ASN A O 1
ATOM 2340 N N . ILE A 1 273 ? 13.448 -7.349 -4.752 1.00 78.88 273 ILE A N 1
ATOM 2341 C CA . ILE A 1 273 ? 13.659 -7.421 -6.194 1.00 78.88 273 ILE A CA 1
ATOM 2342 C C . ILE A 1 273 ? 15.141 -7.232 -6.515 1.00 78.88 273 ILE A C 1
ATOM 2344 O O . ILE A 1 273 ? 15.852 -6.491 -5.838 1.00 78.88 273 ILE A O 1
ATOM 2348 N N . GLU A 1 274 ? 15.600 -7.940 -7.532 1.00 83.94 274 GLU A N 1
ATOM 2349 C CA . GLU A 1 274 ? 16.922 -7.826 -8.131 1.00 83.94 274 GLU A CA 1
ATOM 2350 C C . GLU A 1 274 ? 16.745 -7.463 -9.601 1.00 83.94 274 GLU A C 1
ATOM 2352 O O . GLU A 1 274 ? 15.860 -8.010 -10.264 1.00 83.94 274 GLU A O 1
ATOM 2357 N N . ILE A 1 275 ? 17.550 -6.514 -10.076 1.00 87.25 275 ILE A N 1
ATOM 2358 C CA . ILE A 1 275 ? 17.528 -6.012 -11.450 1.00 87.25 275 ILE A CA 1
ATOM 2359 C C . ILE A 1 275 ? 18.904 -6.273 -12.049 1.00 87.25 275 ILE A C 1
ATOM 2361 O O . ILE A 1 275 ? 19.911 -5.808 -11.518 1.00 87.25 275 ILE A O 1
ATOM 2365 N N . GLU A 1 276 ? 18.937 -6.986 -13.164 1.00 89.19 276 GLU A N 1
ATOM 2366 C CA . GLU A 1 276 ? 20.155 -7.304 -13.900 1.00 89.19 276 GLU A CA 1
ATOM 2367 C C . GLU A 1 276 ? 20.030 -6.756 -15.327 1.00 89.19 276 GLU A C 1
ATOM 2369 O O . GLU A 1 276 ? 19.026 -6.975 -16.006 1.00 89.19 276 GLU A O 1
ATOM 2374 N N . LEU A 1 277 ? 21.037 -6.008 -15.783 1.00 89.06 277 LEU A N 1
ATOM 2375 C CA . LEU A 1 277 ? 21.112 -5.542 -17.167 1.00 89.06 277 LEU A CA 1
ATOM 2376 C C . LEU A 1 277 ? 21.543 -6.712 -18.052 1.00 89.06 277 LEU A C 1
ATOM 2378 O O . LEU A 1 277 ? 22.678 -7.166 -17.962 1.00 89.06 277 LEU A O 1
ATOM 2382 N N . ILE A 1 278 ? 20.656 -7.157 -18.940 1.00 88.44 278 ILE A N 1
ATOM 2383 C CA . ILE A 1 278 ? 20.973 -8.192 -19.928 1.00 88.44 278 ILE A CA 1
ATOM 2384 C C . ILE A 1 278 ? 21.770 -7.586 -21.078 1.00 88.44 278 ILE A C 1
ATOM 2386 O O . ILE A 1 278 ? 22.776 -8.142 -21.515 1.00 88.44 278 ILE A O 1
ATOM 2390 N N . LYS A 1 279 ? 21.285 -6.467 -21.627 1.00 86.06 279 LYS A N 1
ATOM 2391 C CA . LYS A 1 279 ? 21.869 -5.874 -22.829 1.00 86.06 279 LYS A CA 1
ATOM 2392 C C . LYS A 1 279 ? 21.624 -4.376 -22.890 1.00 86.06 279 LYS A C 1
ATOM 2394 O O . LYS A 1 279 ? 20.498 -3.918 -22.705 1.00 86.06 279 LYS A O 1
ATOM 2399 N N . LYS A 1 280 ? 22.676 -3.633 -23.223 1.00 85.94 280 LYS A N 1
ATOM 2400 C CA . LYS A 1 280 ? 22.582 -2.270 -23.745 1.00 85.94 280 LYS A CA 1
ATOM 2401 C C . LYS A 1 280 ? 22.659 -2.351 -25.266 1.00 85.94 280 LYS A C 1
ATOM 2403 O O . LYS A 1 280 ? 23.506 -3.072 -25.792 1.00 85.94 280 LYS A O 1
ATOM 2408 N N . MET A 1 281 ? 21.745 -1.686 -25.957 1.00 82.69 281 MET A N 1
ATOM 2409 C CA . MET A 1 281 ? 21.793 -1.571 -27.410 1.00 82.69 281 MET A CA 1
ATOM 2410 C C . MET A 1 281 ? 22.434 -0.235 -27.765 1.00 82.69 281 MET A C 1
ATOM 2412 O O . MET A 1 281 ? 22.061 0.798 -27.204 1.00 82.69 281 MET A O 1
ATOM 2416 N N . ASP A 1 282 ? 23.398 -0.276 -28.676 1.00 67.88 282 ASP A N 1
ATOM 2417 C CA . ASP A 1 282 ? 23.889 0.924 -29.336 1.00 67.88 282 ASP A CA 1
ATOM 2418 C C . ASP A 1 282 ? 22.787 1.354 -30.312 1.00 67.88 282 ASP A C 1
ATOM 2420 O O . ASP A 1 282 ? 22.455 0.617 -31.244 1.00 67.88 282 ASP A O 1
ATOM 2424 N N . LEU A 1 283 ? 22.130 2.469 -29.991 1.00 58.47 283 LEU A N 1
ATOM 2425 C CA . LEU A 1 283 ? 21.122 3.117 -30.831 1.00 58.47 283 LEU A CA 1
ATOM 2426 C C . LEU A 1 283 ? 21.784 4.206 -31.668 1.00 58.47 283 LEU A C 1
ATOM 2428 O O . LEU A 1 283 ? 22.594 4.958 -31.078 1.00 58.47 283 LEU A O 1
#

Foldseek 3Di:
DVLLLVLLVLVCVVCPCVLVQVLDDDDAWKEFEAALQPRDTPDIDGDDPPDPPPDSLVSLLVVLQADDPFDDQLQPPLCQFGGLALQKGKGWLVCLVVQVCDPSSLVSSLVSNVCLVPPPPDPPPDPLSVQLSVVLVVPQNPDDDDVVSSVSSSVSCVQDSHPVRPPDDSVRTGTMYMYGHDDPHSVVSSSNSNSSSVSSVSVRLPPDPPDPPVDSVSSVSVVVVVSSVLSLVVVQFFKWFRASNDIDTHNDDDDDPRTQWIWGWDQDPPPRIDIDTPDGDDD

Secondary structure (DSSP, 8-state):
-HHHHHHHHHHHHHHTTHHHHTT--PPSEEEEEEETTT--EEEEEEE-SS-----HHHHHHHHHTBPPSSS--TTTTT----BSSTTEEEEEHHHHHTT---HHHHHHHHHHHHHHHHTT-S--SSHHHHHHHHHHHHHH-S----HHHHHHHHHHHHHHS-TTT--S-GGG-SSEEEEEEE-SSHHHHH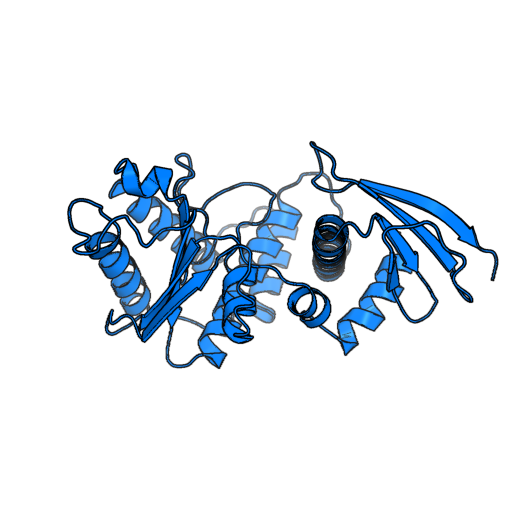HHHHHHHHHHHHHHHHSSTT---S-HHHHHHHHHHHHHHHHHHHTT--EEEEESS-EEEESS----TTEEEEEEEE--TTTS-EEEEEEE---

Organism: Fusobacterium nucleatum subsp. polymorphum (NCBI:txid76857)

pLDDT: mean 80.49, std 13.97, range [43.09, 95.69]

Radius of gyration: 20.32 Å; chains: 1; bounding box: 46×39×56 Å